Protein 4RXV (pdb70)

Secondary structure (DSSP, 8-state):
-----HHHHHHHHHTT-GGGSEETTGGG-GGG--SSHHHHHHHHHHHHHHTSGGGGSTTHHHHHSPPP----SHHHHHHHHHHHT---S-EETTEE--EE-TTTHHHHHHHHHHT-HHHHHHEEEEEEEEEEETTEEEEEEEEEEETT--PPPTTSPB-GGGS-TT-EEE-HHHHHTT--GGGTEEE-GGG-TTTTSS-SBEEEEEGGG-TTSTTSPSS-PPPSSPPP-

Organism: Legionella pneumophila subsp. pneumophila (strain Philadelphia 1 / ATCC 33152 / DSM 7513) (NCBI:txid272624)

Structure (mmCIF, N/CA/C/O backbone):
data_4RXV
#
_entry.id   4RXV
#
_cell.length_a   33.515
_cell.length_b   68.939
_cell.length_c   40.947
_cell.angle_alpha   90.00
_cell.angle_beta   112.53
_cell.angle_gamma   90.00
#
_symmetry.space_group_name_H-M   'P 1 21 1'
#
loop_
_entity.id
_entity.type
_entity.pdbx_description
1 polymer 'hypothetical protein lpg0944'
2 water water
#
loop_
_atom_site.group_PDB
_atom_site.id
_atom_site.type_symbol
_atom_site.label_atom_id
_atom_site.label_alt_id
_atom_site.label_comp_id
_atom_site.label_asym_id
_atom_site.label_entity_id
_atom_site.label_seq_id
_atom_site.pdbx_PDB_ins_code
_atom_site.Cartn_x
_atom_site.Cartn_y
_atom_site.Cartn_z
_atom_site.occupancy
_atom_site.B_iso_or_equiv
_atom_site.auth_seq_id
_atom_site.auth_comp_id
_atom_site.auth_asym_id
_atom_site.auth_atom_id
_atom_site.pdbx_PDB_model_num
ATOM 1 N N . GLY A 1 1 ? 20.121 -12.464 14.255 1.00 26.28 0 GLY A N 1
ATOM 2 C CA . GLY A 1 1 ? 21.387 -11.728 13.989 1.00 19.48 0 GLY A CA 1
ATOM 3 C C . GLY A 1 1 ? 21.417 -10.435 14.765 1.00 17.56 0 GLY A C 1
ATOM 4 O O . GLY A 1 1 ? 20.469 -10.096 15.482 1.00 20.65 0 GLY A O 1
ATOM 10 N N A MET A 1 2 ? 22.499 -9.694 14.631 0.42 15.36 1 MET A N 1
ATOM 11 N N B MET A 1 2 ? 22.514 -9.702 14.594 0.58 14.96 1 MET A N 1
ATOM 12 C CA A MET A 1 2 ? 22.604 -8.434 15.338 0.42 13.47 1 MET A CA 1
ATOM 13 C CA B MET A 1 2 ? 22.687 -8.372 15.180 0.58 13.45 1 MET A CA 1
ATOM 14 C C A MET A 1 2 ? 21.572 -7.420 14.855 0.42 10.90 1 MET A C 1
ATOM 15 C C B MET A 1 2 ? 21.519 -7.438 14.849 0.58 13.54 1 MET A C 1
ATOM 16 O O A MET A 1 2 ? 21.085 -7.471 13.721 0.42 10.93 1 MET A O 1
ATOM 17 O O B MET A 1 2 ? 20.870 -7.571 13.807 0.58 15.88 1 MET A O 1
ATOM 44 N N . ALA A 1 3 ? 21.258 -6.487 15.740 1.00 11.24 2 ALA A N 1
ATOM 45 C CA . ALA A 1 3 ? 20.329 -5.399 15.458 1.00 11.14 2 ALA A CA 1
ATOM 46 C C . ALA A 1 3 ? 21.006 -4.324 14.628 1.00 10.61 2 ALA A C 1
ATOM 47 O O . ALA A 1 3 ? 22.197 -4.403 14.335 1.00 11.25 2 ALA A O 1
ATOM 55 N N . ILE A 1 4 ? 20.246 -3.298 14.247 1.00 10.83 3 ILE A N 1
ATOM 56 C CA . ILE A 1 4 ? 20.831 -2.175 13.531 1.00 11.28 3 ILE A CA 1
ATOM 57 C C . ILE A 1 4 ? 21.826 -1.437 14.430 1.00 10.50 3 ILE A C 1
ATOM 58 O O . ILE A 1 4 ? 21.588 -1.233 15.614 1.00 11.11 3 ILE A O 1
ATOM 74 N N . ALA A 1 5 ? 22.979 -1.111 13.857 1.00 10.95 4 ALA A N 1
ATOM 75 C CA . ALA A 1 5 ? 24.073 -0.463 14.573 1.00 10.80 4 ALA A CA 1
ATOM 76 C C . ALA A 1 5 ? 24.004 1.057 14.478 1.00 10.35 4 ALA A C 1
ATOM 77 O O . ALA A 1 5 ? 23.496 1.582 13.482 1.00 10.59 4 ALA A O 1
ATOM 84 N N . PRO A 1 6 ? 24.590 1.759 15.462 1.00 10.62 5 PRO A N 1
ATOM 85 C CA . PRO A 1 6 ? 24.675 3.216 15.366 1.00 10.84 5 PRO A CA 1
ATOM 86 C C . PRO A 1 6 ? 25.222 3.695 14.014 1.00 10.78 5 PRO A C 1
ATOM 87 O O . PRO A 1 6 ? 24.705 4.671 13.457 1.00 10.78 5 PRO A O 1
ATOM 98 N N . GLN A 1 7 ? 26.213 3.026 13.448 1.00 11.34 6 GLN A N 1
ATOM 99 C CA . GLN A 1 7 ? 26.780 3.478 12.173 1.00 12.65 6 GLN A CA 1
ATOM 100 C C . GLN A 1 7 ? 25.731 3.537 11.063 1.00 11.36 6 GLN A C 1
ATOM 101 O O . GLN A 1 7 ? 25.728 4.477 10.266 1.00 11.68 6 GLN A O 1
ATOM 115 N N . GLN A 1 8 ? 24.879 2.511 10.968 1.00 10.86 7 GLN A N 1
ATOM 116 C CA . GLN A 1 8 ? 23.851 2.488 9.921 1.00 10.46 7 GLN A CA 1
ATOM 117 C C . GLN A 1 8 ? 22.762 3.526 10.177 1.00 9.42 7 GLN A C 1
ATOM 118 O O . GLN A 1 8 ? 22.210 4.060 9.236 1.00 9.68 7 GLN A O 1
ATOM 132 N N . ILE A 1 9 ? 22.451 3.794 11.445 1.00 8.79 8 ILE A N 1
ATOM 133 C CA . ILE A 1 9 ? 21.481 4.834 11.780 1.00 8.56 8 ILE A CA 1
ATOM 134 C C . ILE A 1 9 ? 22.062 6.186 11.360 1.00 8.20 8 ILE A C 1
ATOM 135 O O . ILE A 1 9 ? 21.382 7.022 10.720 1.00 7.91 8 ILE A O 1
ATOM 151 N N . GLN A 1 10 ? 23.325 6.416 11.688 1.00 8.44 9 GLN A N 1
ATOM 152 C CA . GLN A 1 10 ? 23.974 7.659 11.309 1.00 8.03 9 GLN A CA 1
ATOM 153 C C . GLN A 1 10 ? 24.019 7.819 9.796 1.00 8.49 9 GLN A C 1
ATOM 154 O O . GLN A 1 10 ? 23.779 8.905 9.268 1.00 8.79 9 GLN A O 1
ATOM 168 N N . GLU A 1 11 ? 24.311 6.738 9.083 1.00 8.79 10 GLU A N 1
ATOM 169 C CA . GLU A 1 11 ? 24.331 6.792 7.627 1.00 9.34 10 GLU A CA 1
ATOM 170 C C . GLU A 1 11 ? 22.961 7.172 7.070 1.00 9.14 10 GLU A C 1
ATOM 171 O O . GLU A 1 11 ? 22.873 7.989 6.164 1.00 9.23 10 GLU A O 1
ATOM 183 N N . ARG A 1 12 ? 21.890 6.602 7.623 1.00 8.42 11 ARG A N 1
ATOM 184 C CA . ARG A 1 12 ? 20.539 6.937 7.189 1.00 8.58 11 ARG A CA 1
ATOM 185 C C . ARG A 1 12 ? 20.275 8.444 7.395 1.00 7.79 11 ARG A C 1
ATOM 186 O O . ARG A 1 12 ? 19.657 9.089 6.551 1.00 8.19 11 ARG A O 1
ATOM 207 N N . LEU A 1 13 ? 20.709 8.993 8.521 1.00 7.32 12 LEU A N 1
ATOM 208 C CA . LEU A 1 13 ? 20.511 10.414 8.795 1.00 7.29 12 LEU A CA 1
ATOM 209 C C . LEU A 1 13 ? 21.393 11.277 7.888 1.00 7.07 12 LEU A C 1
ATOM 210 O O . LEU A 1 13 ? 20.960 12.360 7.472 1.00 8.15 12 LEU A O 1
ATOM 226 N N . LYS A 1 14 ? 22.601 10.822 7.575 1.00 7.91 13 LYS A N 1
ATOM 227 C CA . LYS A 1 14 ? 23.461 11.542 6.641 1.00 8.50 13 LYS A CA 1
ATOM 228 C C . LYS A 1 14 ? 22.796 11.690 5.261 1.00 8.35 13 LYS A C 1
ATOM 229 O O . LYS A 1 14 ? 23.002 12.678 4.570 1.00 8.64 13 LYS A O 1
ATOM 248 N N . GLN A 1 15 ? 21.989 10.707 4.856 1.00 8.29 14 GLN A N 1
ATOM 249 C CA . GLN A 1 15 ? 21.307 10.769 3.576 1.00 8.39 14 GLN A CA 1
ATOM 250 C C . GLN A 1 15 ? 20.394 11.979 3.474 1.00 7.62 14 GLN A C 1
ATOM 251 O O . GLN A 1 15 ? 20.057 12.380 2.365 1.00 8.44 14 GLN A O 1
ATOM 265 N N . GLU A 1 16 ? 19.956 12.545 4.604 1.00 7.56 15 GLU A N 1
ATOM 266 C CA . GLU A 1 16 ? 19.063 13.681 4.578 1.00 7.67 15 GLU A CA 1
ATOM 267 C C . GLU A 1 16 ? 19.760 14.993 4.257 1.00 7.56 15 GLU A C 1
ATOM 268 O O . GLU A 1 16 ? 19.095 15.984 4.000 1.00 8.36 15 GLU A O 1
ATOM 280 N N . GLN A 1 17 ? 21.083 14.989 4.273 1.00 7.78 16 GLN A N 1
ATOM 281 C CA . GLN A 1 17 ? 21.880 16.184 3.935 1.00 8.46 16 GLN A CA 1
ATOM 282 C C . GLN A 1 17 ? 21.411 17.400 4.749 1.00 7.70 16 GLN A C 1
ATOM 283 O O . GLN A 1 17 ? 21.153 18.489 4.208 1.00 8.68 16 GLN A O 1
ATOM 297 N N . TYR A 1 18 ? 21.356 17.233 6.061 1.00 7.67 17 TYR A N 1
ATOM 298 C CA . TYR A 1 18 ? 20.860 18.291 6.947 1.00 7.50 17 TYR A CA 1
ATOM 299 C C . TYR A 1 18 ? 21.711 19.562 6.869 1.00 7.60 17 TYR A C 1
ATOM 300 O O . TYR A 1 18 ? 21.204 20.654 7.119 1.00 8.54 17 TYR A O 1
ATOM 318 N N . GLN A 1 19 ? 22.992 19.417 6.526 1.00 7.66 18 GLN A N 1
ATOM 319 C CA . GLN A 1 19 ? 23.856 20.571 6.400 1.00 8.37 18 GLN A CA 1
ATOM 320 C C . GLN A 1 19 ? 23.450 21.518 5.277 1.00 9.39 18 GLN A C 1
ATOM 321 O O . GLN A 1 19 ? 23.913 22.656 5.236 1.00 10.20 18 GLN A O 1
ATOM 335 N N . LYS A 1 20 ? 22.609 21.059 4.377 1.00 8.77 19 LYS A N 1
ATOM 336 C CA . LYS A 1 20 ? 22.167 21.855 3.239 1.00 9.78 19 LYS A CA 1
ATOM 337 C C . LYS A 1 20 ? 20.895 22.631 3.497 1.00 10.58 19 LYS A C 1
ATOM 338 O O . LYS A 1 20 ? 20.507 23.462 2.684 1.00 11.52 19 LYS A O 1
ATOM 357 N N . PHE A 1 21 ? 20.245 22.406 4.638 1.00 10.08 20 PHE A N 1
ATOM 358 C CA . PHE A 1 21 ? 19.037 23.165 4.942 1.00 9.82 20 PHE A CA 1
ATOM 359 C C . PHE A 1 21 ? 19.347 24.649 5.083 1.00 9.75 20 PHE A C 1
ATOM 360 O O . PHE A 1 21 ? 20.442 25.042 5.496 1.00 10.88 20 PHE A O 1
ATOM 377 N N . VAL A 1 22 ? 18.351 25.472 4.802 1.00 9.56 21 VAL A N 1
ATOM 378 C CA . VAL A 1 22 ? 18.327 26.830 5.306 1.00 9.82 21 VAL A CA 1
ATOM 379 C C . VAL A 1 22 ? 17.956 26.754 6.786 1.00 9.86 21 VAL A C 1
ATOM 380 O O . VAL A 1 22 ? 16.922 26.206 7.152 1.00 9.91 21 VAL A O 1
ATOM 393 N N . VAL A 1 23 ? 18.817 27.306 7.626 1.00 10.16 22 VAL A N 1
ATOM 394 C CA . VAL A 1 23 ? 18.615 27.345 9.065 1.00 9.97 22 VAL A CA 1
ATOM 395 C C . VAL A 1 23 ? 18.172 28.788 9.363 1.00 9.48 22 VAL A C 1
ATOM 396 O O . VAL A 1 23 ? 18.989 29.723 9.402 1.00 10.49 22 VAL A O 1
ATOM 409 N N . ALA A 1 24 ? 16.866 28.977 9.549 1.00 9.58 23 ALA A N 1
ATOM 410 C CA . ALA A 1 24 ? 16.280 30.321 9.539 1.00 10.79 23 ALA A CA 1
ATOM 411 C C . ALA A 1 24 ? 16.676 31.183 10.731 1.00 11.62 23 ALA A C 1
ATOM 412 O O . ALA A 1 24 ? 16.568 32.410 10.664 1.00 12.81 23 ALA A O 1
ATOM 419 N N . ASP A 1 25 ? 17.163 30.552 11.797 1.00 10.62 24 ASP A N 1
ATOM 420 C CA . ASP A 1 25 ? 17.556 31.258 13.011 1.00 10.76 24 ASP A CA 1
ATOM 421 C C . ASP A 1 25 ? 19.074 31.251 13.211 1.00 10.82 24 ASP A C 1
ATOM 422 O O . ASP A 1 2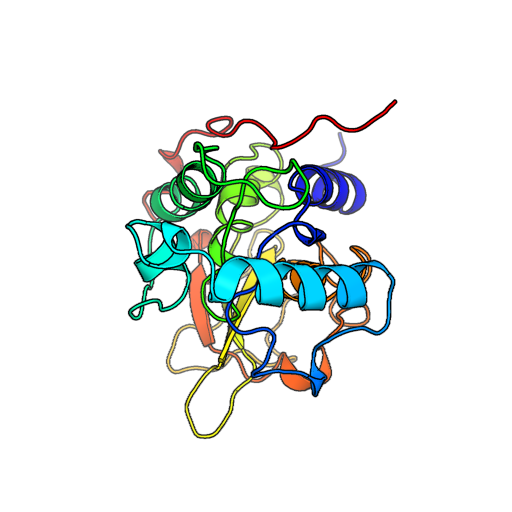5 ? 19.536 31.507 14.315 1.00 10.54 24 ASP A O 1
ATOM 431 N N . ILE A 1 26 ? 19.836 30.976 12.156 1.00 10.71 25 ILE A N 1
ATOM 432 C CA . ILE A 1 26 ? 21.285 30.884 12.274 1.00 11.03 25 ILE A CA 1
ATOM 433 C C . ILE A 1 26 ? 21.878 32.151 12.888 1.00 11.88 25 ILE A C 1
ATOM 434 O O . ILE A 1 26 ? 22.818 32.085 13.665 1.00 12.06 25 ILE A O 1
ATOM 450 N N . GLY A 1 27 ? 21.320 33.311 12.548 1.00 10.85 26 GLY A N 1
ATOM 451 C CA . GLY A 1 27 ? 21.824 34.585 13.047 1.00 11.28 26 GLY A CA 1
ATOM 452 C C . GLY A 1 27 ? 21.590 34.802 14.530 1.00 10.93 26 GLY A C 1
ATOM 453 O O . GLY A 1 27 ? 22.218 35.656 15.135 1.00 12.04 26 GLY A O 1
ATOM 457 N N A ASN A 1 28 ? 20.648 34.065 15.110 0.58 10.86 27 ASN A N 1
ATOM 458 N N B ASN A 1 28 ? 20.660 34.047 15.104 0.42 10.89 27 ASN A N 1
ATOM 459 C CA A ASN A 1 28 ? 20.352 34.192 16.534 0.58 11.33 27 ASN A CA 1
ATOM 460 C CA B ASN A 1 28 ? 20.331 34.177 16.518 0.42 11.31 27 ASN A CA 1
ATOM 461 C C A ASN A 1 28 ? 21.288 33.360 17.407 0.58 10.27 27 ASN A C 1
ATOM 462 C C B ASN A 1 28 ? 21.221 33.305 17.406 0.42 10.28 27 ASN A C 1
ATOM 463 O O A ASN A 1 28 ? 21.338 33.548 18.625 0.58 11.10 27 ASN A O 1
ATOM 464 O O B ASN A 1 28 ? 21.168 33.407 18.633 0.42 11.08 27 ASN A O 1
ATOM 485 N N . PHE A 1 29 ? 22.033 32.449 16.791 1.00 9.52 28 PHE A N 1
ATOM 486 C CA . PHE A 1 29 ? 22.859 31.509 17.557 1.00 9.32 28 PHE A CA 1
ATOM 487 C C . PHE A 1 29 ? 24.300 31.404 17.032 1.00 9.45 28 PHE A C 1
ATOM 488 O O . PHE A 1 29 ? 24.788 30.315 16.718 1.00 9.98 28 PHE A O 1
ATOM 505 N N . PRO A 1 30 ? 25.023 32.529 16.943 1.00 9.81 29 PRO A N 1
ATOM 506 C CA . PRO A 1 30 ? 26.404 32.461 16.448 1.00 9.68 29 PRO A CA 1
ATOM 507 C C . PRO A 1 30 ? 27.277 31.538 17.310 1.00 9.55 29 PRO A C 1
ATOM 508 O O . PRO A 1 30 ? 28.255 30.955 16.833 1.00 10.54 29 PRO A O 1
ATOM 519 N N . HIS A 1 31 ? 26.956 31.454 18.590 1.00 9.64 30 HIS A N 1
ATOM 520 C CA . HIS A 1 31 ? 27.697 30.610 19.526 1.00 9.94 30 HIS A CA 1
ATOM 521 C C . HIS A 1 31 ? 27.483 29.111 19.311 1.00 10.08 30 HIS A C 1
ATOM 522 O O . HIS A 1 31 ? 28.227 28.295 19.880 1.00 11.23 30 HIS A O 1
ATOM 536 N N . CYS A 1 32 ? 26.493 28.759 18.493 1.00 8.83 31 CYS A N 1
ATOM 537 C CA . CYS A 1 32 ? 26.213 27.380 18.133 1.00 8.85 31 CYS A CA 1
ATOM 538 C C . CYS A 1 32 ? 26.694 27.037 16.733 1.00 9.10 31 CYS A C 1
ATOM 539 O O . CYS A 1 32 ? 26.526 25.881 16.308 1.00 9.25 31 CYS A O 1
ATOM 547 N N . LEU A 1 33 ? 27.265 28.012 16.026 1.00 9.05 32 LEU A N 1
ATOM 548 C CA . LEU A 1 33 ? 27.670 27.843 14.646 1.00 10.61 32 LEU A CA 1
ATOM 549 C C . LEU A 1 33 ? 29.110 27.349 14.595 1.00 11.25 32 LEU A C 1
ATOM 550 O O . LEU A 1 33 ? 30.022 28.032 15.073 1.00 12.41 32 LEU A O 1
ATOM 566 N N . ALA A 1 34 ? 29.331 26.191 13.988 1.00 10.96 33 ALA A N 1
ATOM 567 C CA . ALA A 1 34 ? 30.662 25.635 13.842 1.00 12.34 33 ALA A CA 1
ATOM 568 C C . ALA A 1 34 ? 31.439 26.375 12.753 1.00 13.65 33 ALA A C 1
ATOM 569 O O . ALA A 1 34 ? 30.912 26.713 11.697 1.00 18.27 33 ALA A O 1
ATOM 576 N N . GLN A 1 35 ? 32.725 26.574 12.985 1.00 16.85 34 GLN A N 1
ATOM 577 C CA . GLN A 1 35 ? 33.599 27.122 11.935 1.00 18.26 34 GLN A CA 1
ATOM 578 C C . GLN A 1 35 ? 34.114 25.997 11.083 1.00 17.03 34 GLN A C 1
ATOM 579 O O . GLN A 1 35 ? 35.238 25.480 11.259 1.00 18.27 34 GLN A O 1
ATOM 593 N N . THR A 1 36 ? 33.282 25.628 10.135 1.00 17.83 35 THR A N 1
ATOM 594 C CA . THR A 1 36 ? 33.577 24.544 9.235 1.00 17.57 35 THR A CA 1
ATOM 595 C C . THR A 1 36 ? 33.083 25.032 7.885 1.00 19.58 35 THR A C 1
ATOM 596 O O . THR A 1 36 ? 32.333 26.009 7.821 1.00 20.58 35 THR A O 1
ATOM 607 N N . PRO A 1 37 ? 33.485 24.351 6.804 1.00 20.31 36 PRO A N 1
ATOM 608 C CA . PRO A 1 37 ? 32.950 24.722 5.492 1.00 21.42 36 PRO A CA 1
ATOM 609 C C . PRO A 1 37 ? 31.431 24.718 5.493 1.00 20.47 36 PRO A C 1
ATOM 610 O O . PRO A 1 37 ? 30.786 25.578 4.889 1.00 21.39 36 PRO A O 1
ATOM 621 N N . GLU A 1 38 ? 30.860 23.769 6.224 1.00 18.76 37 GLU A N 1
ATOM 622 C CA . GLU A 1 38 ? 29.422 23.629 6.281 1.00 17.02 37 GLU A CA 1
ATOM 623 C C . GLU A 1 38 ? 28.790 24.822 6.988 1.00 14.70 37 GLU A C 1
ATOM 624 O O . GLU A 1 38 ? 27.758 25.326 6.569 1.00 14.48 37 GLU A O 1
ATOM 636 N N . GLY A 1 39 ? 29.393 25.238 8.098 1.00 14.66 38 GLY A N 1
ATOM 637 C CA . GLY A 1 39 ? 28.876 26.369 8.849 1.00 14.90 38 GLY A CA 1
ATOM 638 C C . GLY A 1 39 ? 28.935 27.661 8.043 1.00 14.87 38 GLY A C 1
ATOM 639 O O . GLY A 1 39 ? 27.996 28.447 8.021 1.00 14.83 38 GLY A O 1
ATOM 643 N N . ILE A 1 40 ? 30.068 27.898 7.384 1.00 17.08 39 ILE A N 1
ATOM 644 C CA . ILE A 1 40 ? 30.226 29.075 6.531 1.00 18.19 39 ILE A CA 1
ATOM 645 C C . ILE A 1 40 ? 29.169 29.051 5.433 1.00 18.20 39 ILE A C 1
ATOM 646 O O . ILE A 1 40 ? 28.493 30.057 5.181 1.00 18.79 39 ILE A O 1
ATOM 662 N N . ALA A 1 41 ? 29.028 27.899 4.783 1.00 17.37 40 ALA A N 1
ATOM 663 C CA . ALA A 1 41 ? 28.042 27.763 3.724 1.00 16.85 40 ALA A CA 1
ATOM 664 C C . ALA A 1 41 ? 26.619 28.003 4.229 1.00 14.10 40 ALA A C 1
ATOM 665 O O . ALA A 1 41 ? 25.806 28.636 3.561 1.00 14.84 40 ALA A O 1
ATOM 672 N N . SER A 1 42 ? 26.285 27.493 5.413 1.00 13.36 41 SER A N 1
ATOM 673 C CA . SER A 1 42 ? 24.951 27.701 5.958 1.00 12.60 41 SER A CA 1
ATOM 674 C C . SER A 1 42 ? 24.665 29.175 6.238 1.00 12.81 41 SER A C 1
ATOM 675 O O . SER A 1 42 ? 23.554 29.637 6.030 1.00 13.34 41 SER A O 1
ATOM 683 N N . GLY A 1 43 ? 25.663 29.911 6.706 1.00 14.41 42 GLY A N 1
ATOM 684 C CA . GLY A 1 43 ? 25.492 31.331 6.958 1.00 16.10 42 GLY A CA 1
ATOM 685 C C . GLY A 1 43 ? 25.170 32.080 5.670 1.00 16.61 42 GLY A C 1
ATOM 686 O O . GLY A 1 43 ? 24.286 32.927 5.610 1.00 17.36 42 GLY A O 1
ATOM 690 N N . GLN A 1 44 ? 25.909 31.769 4.617 1.00 16.48 43 GLN A N 1
ATOM 691 C CA . GLN A 1 44 ? 25.702 32.402 3.325 1.00 18.25 43 GLN A CA 1
ATOM 692 C C . GLN A 1 44 ? 24.372 32.013 2.680 1.00 16.78 43 GLN A C 1
ATOM 693 O O . GLN A 1 44 ? 23.741 32.828 1.998 1.00 17.93 43 GLN A O 1
ATOM 707 N N . ARG A 1 45 ? 23.971 30.758 2.874 1.00 14.95 44 ARG A N 1
ATOM 708 C CA . ARG A 1 45 ? 22.725 30.257 2.329 1.00 14.23 44 ARG A CA 1
ATOM 709 C C . ARG A 1 45 ? 21.556 30.995 2.938 1.00 13.99 44 ARG A C 1
ATOM 710 O O . ARG A 1 45 ? 20.627 31.386 2.218 1.00 15.95 44 ARG A O 1
ATOM 731 N N . TYR A 1 46 ? 21.601 31.201 4.250 1.00 13.76 45 TYR A N 1
ATOM 732 C CA . TYR A 1 46 ? 20.547 31.957 4.910 1.00 14.70 45 TYR A CA 1
ATOM 733 C C . TYR A 1 46 ? 20.497 33.395 4.402 1.00 16.02 45 TYR A C 1
ATOM 734 O O . TYR A 1 46 ? 19.416 33.952 4.219 1.00 16.11 45 TYR A O 1
ATOM 752 N N . GLN A 1 47 ? 21.655 34.005 4.180 1.00 17.56 46 GLN A N 1
ATOM 753 C CA . GLN A 1 47 ? 21.657 35.368 3.693 1.00 20.40 46 GLN A CA 1
ATOM 754 C C . GLN A 1 47 ? 20.876 35.458 2.387 1.00 20.38 46 GLN A C 1
ATOM 755 O O . GLN A 1 47 ? 20.051 36.359 2.194 1.00 23.07 46 GLN A O 1
ATOM 769 N N . LYS A 1 48 ? 21.137 34.525 1.481 1.00 19.05 47 LYS A N 1
ATOM 770 C CA . LYS A 1 48 ? 20.464 34.510 0.189 1.00 19.51 47 LYS A CA 1
ATOM 771 C C . LYS A 1 48 ? 18.964 34.221 0.326 1.00 19.08 47 LYS A C 1
ATOM 772 O O . LYS A 1 48 ? 18.146 34.865 -0.332 1.00 20.27 47 LYS A O 1
ATOM 791 N N . TYR A 1 49 ? 18.609 33.276 1.190 1.00 17.67 48 TYR A N 1
ATOM 792 C CA . TYR A 1 49 ? 17.218 32.945 1.439 1.00 16.95 48 TYR A CA 1
ATOM 793 C C . TYR A 1 49 ? 16.420 34.124 1.993 1.00 18.15 48 TYR A C 1
ATOM 794 O O . TYR A 1 49 ? 15.300 34.397 1.543 1.00 19.21 48 TYR A O 1
ATOM 812 N N . SER A 1 50 ? 16.996 34.790 2.989 1.00 18.32 49 SER A N 1
ATOM 813 C CA . SER A 1 50 ? 16.238 35.683 3.870 1.00 20.33 49 SER A CA 1
ATOM 814 C C . SER A 1 50 ? 15.601 36.836 3.129 1.00 19.57 49 SER A C 1
ATOM 815 O O . SER A 1 50 ? 14.512 37.284 3.508 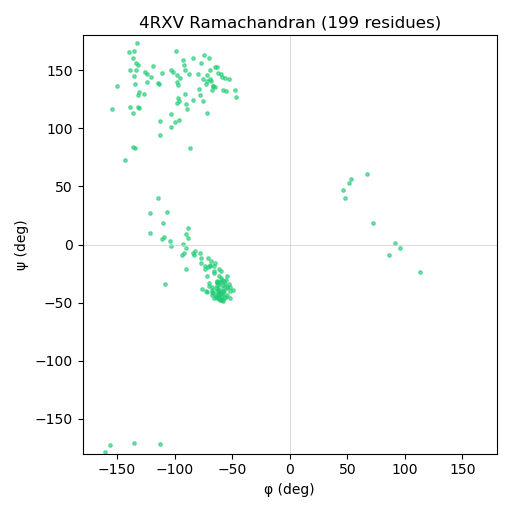1.00 23.17 49 SER A O 1
ATOM 823 N N . THR A 1 51 ? 16.263 37.298 2.068 1.00 16.97 50 THR A N 1
ATOM 824 C CA . THR A 1 51 ? 15.788 38.440 1.297 1.00 17.95 50 THR A CA 1
ATOM 825 C C . THR A 1 51 ? 15.268 38.055 -0.081 1.00 17.5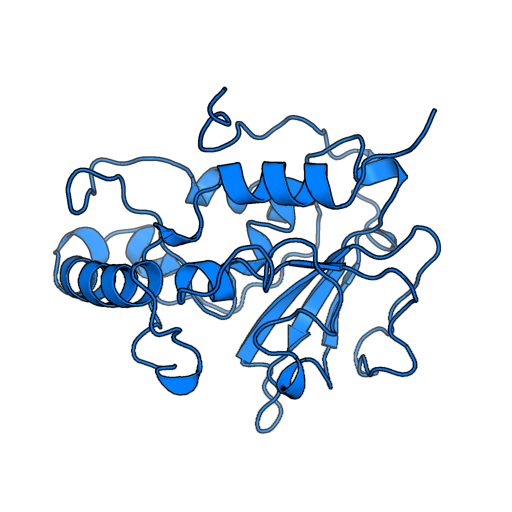7 50 THR A C 1
ATOM 826 O O . THR A 1 51 ? 14.947 38.930 -0.865 1.00 18.40 50 THR A O 1
ATOM 837 N N . ASN A 1 52 ? 15.173 36.761 -0.370 1.00 17.25 51 ASN A N 1
ATOM 838 C CA . ASN A 1 52 ? 14.558 36.291 -1.608 1.00 16.20 51 ASN A CA 1
ATOM 839 C C . ASN A 1 52 ? 13.056 36.371 -1.419 1.00 14.02 51 ASN A C 1
ATOM 840 O O . ASN A 1 52 ? 12.550 35.948 -0.391 1.00 16.12 51 ASN A O 1
ATOM 851 N N . SER A 1 53 ? 12.342 36.911 -2.394 1.00 13.36 52 SER A N 1
ATOM 852 C CA . SER A 1 53 ? 10.893 37.072 -2.265 1.00 14.45 52 SER A CA 1
ATOM 853 C C . SER A 1 53 ? 10.168 35.760 -1.943 1.00 15.35 52 SER A C 1
ATOM 854 O O . SER A 1 53 ? 9.142 35.753 -1.255 1.00 17.39 52 SER A O 1
ATOM 862 N N . LEU A 1 54 ? 10.708 34.640 -2.400 1.00 14.87 53 LEU A N 1
ATOM 863 C CA . LEU A 1 54 ? 10.019 33.363 -2.201 1.00 16.07 53 LEU A CA 1
ATOM 864 C C . LEU A 1 54 ? 10.039 32.891 -0.753 1.00 14.50 53 LEU A C 1
ATOM 865 O O . LEU A 1 54 ? 9.218 32.059 -0.364 1.00 17.22 53 LEU A O 1
ATOM 881 N N . SER A 1 55 ? 10.956 33.416 0.048 1.00 14.30 54 SER A N 1
ATOM 882 C CA . SER A 1 55 ? 10.991 33.062 1.467 1.00 15.73 54 SER A CA 1
ATOM 883 C C . SER A 1 55 ? 9.799 33.610 2.241 1.00 16.75 54 SER A C 1
ATOM 884 O O . SER A 1 55 ? 9.550 33.211 3.382 1.00 18.13 54 SER A O 1
ATOM 892 N N . ARG A 1 56 ? 9.077 34.549 1.634 1.00 16.37 55 ARG A N 1
ATOM 893 C CA . ARG A 1 56 ? 7.932 35.147 2.291 1.00 18.12 55 ARG A CA 1
ATOM 894 C C . ARG A 1 56 ? 6.643 34.632 1.679 1.00 18.32 55 ARG A C 1
ATOM 895 O O . ARG A 1 56 ? 5.645 35.336 1.666 1.00 20.40 55 ARG A O 1
ATOM 916 N N . THR A 1 57 ? 6.689 33.415 1.146 1.00 16.84 56 THR A N 1
ATOM 917 C CA . THR A 1 57 ? 5.511 32.694 0.667 1.00 17.22 56 THR A CA 1
ATOM 918 C C . THR A 1 57 ? 5.353 31.397 1.480 1.00 17.01 56 THR A C 1
ATOM 919 O O . THR A 1 57 ? 6.335 30.868 2.009 1.00 16.43 56 THR A O 1
ATOM 930 N N . PRO A 1 58 ? 4.114 30.879 1.590 1.00 18.01 57 PRO A N 1
ATOM 931 C CA . PRO A 1 58 ? 3.958 29.595 2.285 1.00 17.84 57 PRO A CA 1
ATOM 932 C C . PRO A 1 58 ? 4.509 28.453 1.430 1.00 16.73 57 PRO A C 1
ATOM 933 O O . PRO A 1 58 ? 4.369 28.504 0.200 1.00 18.25 57 PRO A O 1
ATOM 944 N N . PRO A 1 59 ? 5.085 27.414 2.056 1.00 15.72 58 PRO A N 1
ATOM 945 C CA . PRO A 1 59 ? 5.181 27.192 3.504 1.00 15.05 58 PRO A CA 1
ATOM 946 C C . PRO A 1 59 ? 6.445 27.790 4.126 1.00 13.76 58 PRO A C 1
ATOM 947 O O . PRO A 1 59 ? 6.616 27.696 5.339 1.00 13.48 58 PRO A O 1
ATOM 958 N N . PHE A 1 60 ? 7.324 28.366 3.306 1.00 13.92 59 PHE A N 1
ATOM 959 C CA . PHE A 1 60 ? 8.598 28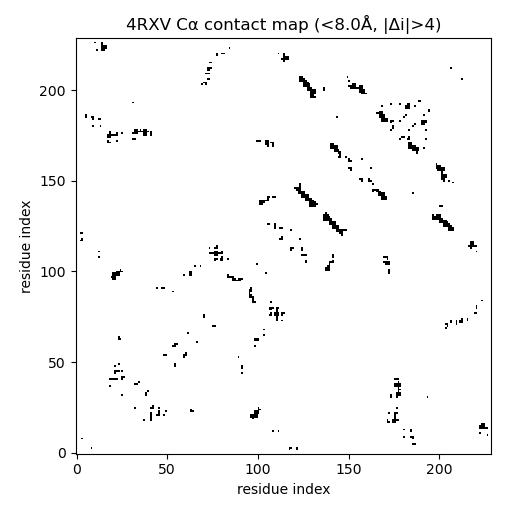.886 3.787 1.00 13.22 59 PHE A CA 1
ATOM 960 C C . PHE A 1 60 ? 8.427 29.879 4.930 1.00 12.85 59 PHE A C 1
ATOM 961 O O . PHE A 1 60 ? 9.165 29.828 5.923 1.00 13.92 59 PHE A O 1
ATOM 978 N N . SER A 1 61 ? 7.458 30.787 4.793 1.00 13.92 60 SER A N 1
ATOM 979 C CA . SER A 1 61 ? 7.154 31.760 5.838 1.00 15.68 60 SER A CA 1
ATOM 980 C C . SER A 1 61 ? 6.939 31.088 7.198 1.00 13.84 60 SER A C 1
ATOM 981 O O . SER A 1 61 ? 7.439 31.563 8.228 1.00 14.85 60 SER A O 1
ATOM 989 N N . GLN A 1 62 ? 6.162 30.013 7.200 1.00 13.89 61 GLN A N 1
ATOM 990 C CA . GLN A 1 62 ? 5.807 29.319 8.427 1.00 13.87 61 GLN A CA 1
ATOM 991 C C . GLN A 1 62 ? 6.981 28.470 8.942 1.00 12.63 61 GLN A C 1
ATOM 992 O O . GLN A 1 62 ? 7.250 28.418 10.159 1.00 13.41 61 GLN A O 1
ATOM 1006 N N . TRP A 1 63 ? 7.718 27.838 8.021 1.00 12.84 62 TRP A N 1
ATOM 1007 C CA . TRP A 1 63 ? 8.878 27.032 8.428 1.00 12.94 62 TRP A CA 1
ATOM 1008 C C . TRP A 1 63 ? 9.927 27.928 9.100 1.00 13.75 62 TRP A C 1
ATOM 1009 O O . TRP A 1 63 ? 10.607 27.528 10.041 1.00 15.18 62 TRP A O 1
ATOM 1030 N N . GLY A 1 64 ? 10.105 29.142 8.587 1.00 14.76 63 GLY A N 1
ATOM 1031 C CA . GLY A 1 64 ? 11.089 30.057 9.152 1.00 15.73 63 GLY A CA 1
ATOM 1032 C C . GLY A 1 64 ? 10.724 30.765 10.448 1.00 17.71 63 GLY A C 1
ATOM 1033 O O . GLY A 1 64 ? 11.595 31.339 11.125 1.00 19.13 63 GLY A O 1
ATOM 1037 N N . ALA A 1 65 ? 9.440 30.757 10.797 1.00 17.04 64 ALA A N 1
ATOM 1038 C CA . ALA A 1 65 ? 8.939 31.454 11.997 1.00 16.36 64 ALA A CA 1
ATOM 1039 C C . ALA A 1 65 ? 7.831 30.605 12.611 1.00 15.81 64 ALA A C 1
ATOM 1040 O O . ALA A 1 65 ? 6.648 30.922 12.510 1.00 16.18 64 ALA A O 1
ATOM 1047 N N . PRO A 1 66 ? 8.216 29.487 13.238 1.00 15.84 65 PRO A N 1
ATOM 1048 C CA . PRO A 1 66 ? 7.212 28.520 13.674 1.00 15.75 65 PRO A CA 1
ATOM 1049 C C . PRO A 1 66 ? 6.400 28.960 14.874 1.00 14.91 65 PRO A C 1
ATOM 1050 O O . PRO A 1 66 ? 6.944 29.489 15.848 1.00 17.99 65 PRO A O 1
ATOM 1061 N N . GLN A 1 67 ? 5.101 28.696 14.807 1.00 15.21 66 GLN A N 1
ATOM 1062 C CA . GLN A 1 67 ? 4.236 28.645 15.977 1.00 17.15 66 GLN A CA 1
ATOM 1063 C C . GLN A 1 67 ? 4.610 27.403 16.805 1.00 14.30 66 GLN A C 1
ATOM 1064 O O . GLN A 1 67 ? 5.103 26.417 16.271 1.00 16.69 66 GLN A O 1
ATOM 1078 N N . LEU A 1 68 ? 4.416 27.464 18.118 1.00 15.53 67 LEU A N 1
ATOM 1079 C CA . LEU A 1 68 ? 4.648 26.282 18.943 1.00 15.68 67 LEU A CA 1
ATOM 1080 C C . LEU A 1 68 ? 3.998 25.045 18.321 1.00 15.84 67 LEU A C 1
ATOM 1081 O O . LEU A 1 68 ? 2.813 25.053 17.988 1.00 16.59 67 LEU A O 1
ATOM 1097 N N . LEU A 1 69 ? 4.798 24.002 18.146 1.00 15.15 68 LEU A N 1
ATOM 1098 C CA . LEU A 1 69 ? 4.333 22.747 17.574 1.00 15.23 68 LEU A CA 1
ATOM 1099 C C . LEU A 1 69 ? 4.816 21.632 18.463 1.00 15.33 68 LEU A C 1
ATOM 1100 O O . LEU A 1 69 ? 6.017 21.557 18.753 1.00 16.09 68 LEU A O 1
ATOM 1116 N N . THR A 1 70 ? 3.884 20.772 18.859 1.00 16.66 69 THR A N 1
ATOM 1117 C CA . THR A 1 70 ? 4.157 19.697 19.791 1.00 20.61 69 THR A CA 1
ATOM 1118 C C . THR A 1 70 ? 3.516 18.422 19.257 1.00 19.44 69 THR A C 1
ATOM 1119 O O . THR A 1 70 ? 2.397 18.061 19.650 1.00 20.82 69 THR A O 1
ATOM 1130 N N . PRO A 1 71 ? 4.209 17.743 18.339 1.00 16.44 70 PRO A N 1
ATOM 1131 C CA . PRO A 1 71 ? 3.552 16.566 17.775 1.00 13.52 70 PRO A CA 1
ATOM 1132 C C . PRO A 1 71 ? 3.506 15.439 18.801 1.00 14.11 70 PRO A C 1
ATOM 1133 O O . PRO A 1 71 ? 4.441 15.210 19.563 1.00 15.35 70 PRO A O 1
ATOM 1144 N N . LYS A 1 72 ? 2.395 14.732 18.824 1.00 14.85 71 LYS A N 1
ATOM 1145 C CA . LYS A 1 72 ? 2.203 13.736 19.864 1.00 16.17 71 LYS A CA 1
ATOM 1146 C C . LYS A 1 72 ? 1.990 12.343 19.305 1.00 12.65 71 LYS A C 1
ATOM 1147 O O . LYS A 1 72 ? 1.668 11.459 20.069 1.00 13.62 71 LYS A O 1
ATOM 1166 N N . SER A 1 73 ? 2.211 12.155 17.993 1.00 10.74 72 SER A N 1
ATOM 1167 C CA . SER A 1 73 ? 2.043 10.860 17.346 1.00 10.20 72 SER A CA 1
ATOM 1168 C C . SER A 1 73 ? 3.166 10.605 16.359 1.00 9.85 72 SER A C 1
ATOM 1169 O O . SER A 1 73 ? 3.687 11.536 15.737 1.00 10.46 72 SER A O 1
ATOM 1177 N N . ALA A 1 74 ? 3.502 9.337 16.178 1.00 9.23 73 ALA A N 1
ATOM 1178 C CA . ALA A 1 74 ? 4.553 8.964 15.251 1.00 9.40 73 ALA A CA 1
ATOM 1179 C C . ALA A 1 74 ? 4.282 9.437 13.829 1.00 9.06 73 ALA A C 1
ATOM 1180 O O . ALA A 1 74 ? 5.183 9.934 13.164 1.00 9.52 73 ALA A O 1
ATOM 1187 N N . GLN A 1 75 ? 3.040 9.304 13.367 1.00 8.87 74 GLN A N 1
ATOM 1188 C CA . GLN A 1 75 ? 2.726 9.684 11.999 1.00 9.18 74 GLN A CA 1
ATOM 1189 C C . GLN A 1 75 ? 2.980 11.186 11.765 1.00 8.83 74 GLN A C 1
ATOM 1190 O O . GLN A 1 75 ? 3.372 11.587 10.660 1.00 9.45 74 GLN A O 1
ATOM 1204 N N . GLU A 1 76 ? 2.744 12.030 12.770 1.00 8.88 75 GLU A N 1
ATOM 1205 C CA . GLU A 1 76 ? 3.033 13.455 12.602 1.00 8.71 75 GLU A CA 1
ATOM 1206 C C . GLU A 1 76 ? 4.511 13.719 12.339 1.00 8.54 75 GLU A C 1
ATOM 1207 O O . GLU A 1 76 ? 4.845 14.582 11.544 1.00 8.81 75 GLU A O 1
ATOM 1219 N N . TYR A 1 77 ? 5.383 12.986 13.013 1.00 8.21 76 TYR A N 1
ATOM 1220 C CA . TYR A 1 77 ? 6.817 13.156 12.783 1.00 8.08 76 TYR A CA 1
ATOM 1221 C C . TYR A 1 77 ? 7.208 12.689 11.382 1.00 8.02 76 TYR A C 1
ATOM 122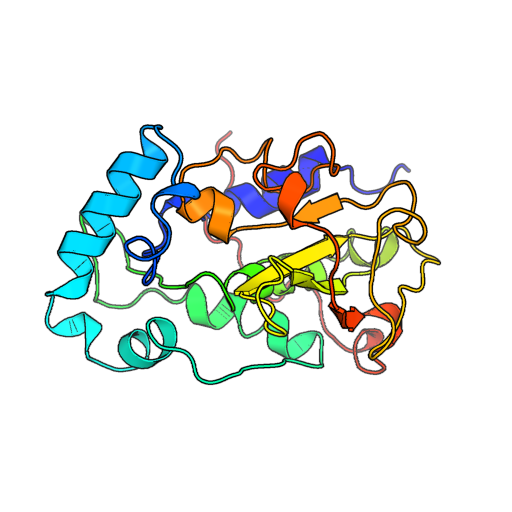2 O O . TYR A 1 77 ? 8.001 13.346 10.708 1.00 8.40 76 TYR A O 1
ATOM 1240 N N . ILE A 1 78 ? 6.645 11.573 10.937 1.00 8.19 77 ILE A N 1
ATOM 1241 C CA . ILE A 1 78 ? 6.910 11.087 9.585 1.00 8.82 77 ILE A CA 1
ATOM 1242 C C . ILE A 1 78 ? 6.438 12.118 8.547 1.00 8.64 77 ILE A C 1
ATOM 1243 O O . ILE A 1 78 ? 7.162 12.444 7.594 1.00 9.15 77 ILE A O 1
ATOM 1259 N N . LYS A 1 79 ? 5.250 12.671 8.745 1.00 8.73 78 LYS A N 1
ATOM 1260 C CA A LYS A 1 79 ? 4.743 13.677 7.825 0.35 9.24 78 LYS A CA 1
ATOM 1261 C CA B LYS A 1 79 ? 4.741 13.686 7.834 0.65 9.25 78 LYS A CA 1
ATOM 1262 C C . LYS A 1 79 ? 5.606 14.935 7.829 1.00 8.58 78 LYS A C 1
ATOM 1263 O O . LYS A 1 79 ? 5.778 15.551 6.789 1.00 9.65 78 LYS A O 1
ATOM 1300 N N . PHE A 1 80 ? 6.119 15.311 8.991 1.00 9.13 79 PHE A N 1
ATOM 1301 C CA . PHE A 1 80 ? 6.984 16.489 9.102 1.00 9.75 79 PHE A CA 1
ATOM 1302 C C . PHE A 1 80 ? 8.202 16.319 8.174 1.00 8.68 79 PHE A C 1
ATOM 1303 O O . PHE A 1 80 ? 8.527 17.213 7.390 1.00 9.93 79 PHE A O 1
ATOM 1320 N N . ALA A 1 81 ? 8.851 15.168 8.246 1.00 8.80 80 ALA A N 1
ATOM 1321 C CA . ALA A 1 81 ? 9.999 14.898 7.387 1.00 8.99 80 ALA A CA 1
ATOM 1322 C C . ALA A 1 81 ? 9.599 14.904 5.911 1.00 9.20 80 ALA A C 1
ATOM 1323 O O . ALA A 1 81 ? 10.305 15.466 5.062 1.00 10.66 80 ALA A O 1
ATOM 1330 N N . GLN A 1 82 ? 8.472 14.277 5.593 1.00 9.18 81 GLN A N 1
ATOM 1331 C CA . GLN A 1 82 ? 8.013 14.223 4.226 1.00 10.56 81 GLN A CA 1
ATOM 1332 C C . GLN A 1 82 ? 7.775 15.628 3.662 1.00 9.63 81 GLN A C 1
ATOM 1333 O O . GLN A 1 82 ? 8.181 15.944 2.537 1.00 10.51 81 GLN A O 1
ATOM 1347 N N . GLN A 1 83 ? 7.089 16.460 4.425 1.00 9.47 82 GLN A N 1
ATOM 1348 C CA . GLN A 1 83 ? 6.728 17.790 3.961 1.00 9.87 82 GLN A CA 1
ATOM 1349 C C . GLN A 1 83 ? 7.945 18.677 3.789 1.00 9.19 82 GLN A C 1
ATOM 1350 O O . GLN A 1 83 ? 8.024 19.439 2.824 1.00 10.79 82 GLN A O 1
ATOM 1364 N N . ARG A 1 84 ? 8.911 18.569 4.693 1.00 9.26 83 ARG A N 1
ATOM 1365 C CA . ARG A 1 84 ? 10.095 19.409 4.590 1.00 9.68 83 ARG A CA 1
ATOM 1366 C C . ARG A 1 84 ? 11.013 18.978 3.466 1.00 9.40 83 ARG A C 1
ATOM 1367 O O . ARG A 1 84 ? 11.844 19.766 3.046 1.00 12.30 83 ARG A O 1
ATOM 1388 N N . ASN A 1 85 ? 10.875 17.748 2.972 1.00 9.13 84 ASN A N 1
ATOM 1389 C CA . ASN A 1 85 ? 11.706 17.235 1.877 1.00 9.49 84 ASN A CA 1
ATOM 1390 C C . ASN A 1 85 ? 11.095 17.445 0.499 1.00 10.65 84 ASN A C 1
ATOM 1391 O O . ASN A 1 85 ? 11.681 17.068 -0.511 1.00 11.53 84 ASN A O 1
ATOM 1402 N N . LYS A 1 86 ? 9.927 18.055 0.428 1.00 11.69 85 LYS A N 1
ATOM 1403 C CA . LYS A 1 86 ? 9.364 18.395 -0.865 1.00 14.35 85 LYS A CA 1
ATOM 1404 C C . LYS A 1 86 ? 10.206 19.473 -1.561 1.00 13.43 85 LYS A C 1
ATOM 1405 O O . LYS A 1 86 ? 10.601 20.470 -0.955 1.00 19.19 85 LYS A O 1
ATOM 1424 N N . LYS A 1 87 ? 10.506 19.245 -2.837 1.00 14.98 86 LYS A N 1
ATOM 1425 C CA . LYS A 1 87 ? 11.262 20.208 -3.617 1.00 15.57 86 LYS A CA 1
ATOM 1426 C C . LYS A 1 87 ? 10.306 21.059 -4.415 1.00 16.53 86 LYS A C 1
ATOM 1427 O O . LYS A 1 87 ? 9.470 20.558 -5.137 1.00 17.82 86 LYS A O 1
ATOM 1446 N N . SER A 1 88 ? 10.433 22.364 -4.266 1.00 19.50 87 SER A N 1
ATOM 1447 C CA . SER A 1 88 ? 9.630 23.278 -5.043 1.00 23.51 87 SER A CA 1
ATOM 1448 C C . SER A 1 88 ? 10.545 24.017 -5.984 1.00 23.00 87 SER A C 1
ATOM 1449 O O . SER A 1 88 ? 11.726 23.685 -6.118 1.00 23.86 87 SER A O 1
ATOM 1457 N N . SER A 1 89 ? 9.982 25.023 -6.638 1.00 25.35 88 SER A N 1
ATOM 1458 C CA . SER A 1 89 ? 10.720 25.872 -7.554 1.00 31.31 88 SER A CA 1
ATOM 1459 C C . SER A 1 89 ? 11.791 26.709 -6.852 1.00 27.68 88 SER A C 1
ATOM 1460 O O . SER A 1 89 ? 12.750 27.145 -7.485 1.00 30.09 88 SER A O 1
ATOM 1468 N N . PHE A 1 90 ? 11.633 26.931 -5.551 1.00 22.61 89 PHE A N 1
ATOM 1469 C CA . PHE A 1 90 ? 12.559 27.772 -4.807 1.00 19.56 89 PHE A CA 1
ATOM 1470 C C . PHE A 1 90 ? 13.890 27.036 -4.638 1.00 18.23 89 PHE A C 1
ATOM 1471 O O . PHE A 1 90 ? 13.955 25.992 -3.967 1.00 17.39 89 PHE A O 1
ATOM 1488 N N . LYS A 1 91 ? 14.932 27.563 -5.278 1.00 19.13 90 LYS A N 1
ATOM 1489 C CA A LYS A 1 91 ? 16.278 27.035 -5.083 0.43 20.90 90 LYS A CA 1
ATOM 1490 C CA B LYS A 1 91 ? 16.304 27.047 -5.190 0.57 20.83 90 LYS A CA 1
ATOM 1491 C C . LYS A 1 91 ? 17.299 28.144 -4.814 1.00 20.55 90 LYS A C 1
ATOM 1492 O O . LYS A 1 91 ? 17.094 29.315 -5.159 1.00 22.85 90 LYS A O 1
ATOM 1521 N N . ILE A 1 92 ? 18.383 27.747 -4.153 1.00 19.49 91 ILE A N 1
ATOM 1522 C CA . ILE A 1 92 ? 19.522 28.590 -3.831 1.00 22.19 91 ILE A CA 1
ATOM 1523 C C . ILE A 1 92 ? 20.774 27.810 -4.250 1.00 23.76 91 ILE A C 1
ATOM 1524 O O . ILE A 1 92 ? 20.926 26.624 -3.933 1.00 26.22 91 ILE A O 1
ATOM 1540 N N . ASP A 1 93 ? 21.657 28.478 -4.986 1.00 28.56 92 ASP A N 1
ATOM 1541 C CA . ASP A 1 93 ? 22.848 27.840 -5.542 1.00 29.46 92 ASP A CA 1
ATOM 1542 C C . ASP A 1 93 ? 22.499 26.523 -6.242 1.00 27.44 92 ASP A C 1
ATOM 1543 O O . ASP A 1 93 ? 23.219 25.525 -6.129 1.00 29.26 92 ASP A O 1
ATOM 1552 N N . GLY A 1 94 ? 21.378 26.529 -6.954 1.00 28.48 93 GLY A N 1
ATOM 1553 C CA . GLY A 1 94 ? 20.937 25.372 -7.712 1.00 26.16 93 GLY A CA 1
ATOM 1554 C C . GLY A 1 94 ? 20.381 24.221 -6.896 1.00 25.32 93 GLY A C 1
ATOM 1555 O O . GLY A 1 94 ? 20.095 23.161 -7.447 1.00 26.69 93 GLY A O 1
ATOM 1559 N N A GLU A 1 95 ? 20.211 24.440 -5.593 0.56 24.22 94 GLU A N 1
ATOM 1560 N N B GLU A 1 95 ? 20.233 24.415 -5.590 0.44 23.32 94 GLU A N 1
ATOM 1561 C CA A GLU A 1 95 ? 19.733 23.406 -4.685 0.56 24.45 94 GLU A CA 1
ATOM 1562 C CA B GLU A 1 95 ? 19.722 23.364 -4.723 0.44 22.04 94 GLU A CA 1
ATOM 1563 C C A GLU A 1 95 ? 18.365 23.784 -4.111 0.56 18.85 94 GLU A C 1
ATOM 1564 C C B GLU A 1 95 ? 18.373 23.777 -4.141 0.44 19.38 94 GLU A C 1
ATOM 1565 O O A GLU A 1 95 ? 18.167 24.888 -3.591 0.56 15.43 94 GLU A O 1
ATOM 1566 O O B GLU A 1 95 ? 18.201 24.895 -3.651 0.44 19.46 94 GLU A O 1
ATOM 1589 N N . ALA A 1 96 ? 17.415 22.860 -4.194 1.00 17.93 95 ALA A N 1
ATOM 1590 C CA . ALA A 1 96 ? 16.081 23.111 -3.677 1.00 17.09 95 ALA A CA 1
ATOM 1591 C C . ALA A 1 96 ? 16.143 23.486 -2.208 1.00 14.56 95 ALA A C 1
ATOM 1592 O O . ALA A 1 96 ? 16.809 22.840 -1.410 1.00 14.23 95 ALA A O 1
ATOM 1600 N N . VAL A 1 97 ? 15.380 24.508 -1.857 1.00 13.08 96 VAL A N 1
ATOM 1601 C CA . VAL A 1 97 ? 15.335 25.023 -0.500 1.00 11.56 96 VAL A CA 1
ATOM 1602 C C . VAL A 1 97 ? 14.479 24.157 0.427 1.00 10.65 96 VAL A C 1
ATOM 1603 O O . VAL A 1 97 ? 13.323 23.849 0.135 1.00 11.87 96 VAL A O 1
ATOM 1616 N N . ARG A 1 98 ? 15.076 23.799 1.560 1.00 9.71 97 ARG A N 1
ATOM 1617 C CA . ARG A 1 98 ? 14.388 23.237 2.729 1.00 8.70 97 ARG A CA 1
ATOM 1618 C C . ARG A 1 98 ? 14.737 24.130 3.902 1.00 9.05 97 ARG A C 1
ATOM 1619 O O . ARG A 1 98 ? 15.846 24.665 3.932 1.00 10.32 97 ARG A O 1
ATOM 1640 N N . VAL A 1 99 ? 13.811 24.298 4.840 1.00 8.69 98 VAL A N 1
ATOM 1641 C CA . VAL A 1 99 ? 13.993 25.263 5.912 1.00 8.66 98 VAL A CA 1
ATOM 1642 C C . VAL A 1 99 ? 13.627 24.671 7.251 1.00 8.24 98 VAL A C 1
ATOM 1643 O O . VAL A 1 99 ? 12.597 24.041 7.387 1.00 9.17 98 VAL A O 1
ATOM 1656 N N . SER A 1 100 ? 14.440 24.962 8.265 1.00 8.43 99 SER A N 1
ATOM 1657 C CA . SER A 1 100 ? 14.069 24.656 9.645 1.00 8.75 99 SER A CA 1
ATOM 1658 C C . SER A 1 100 ? 14.828 25.575 10.612 1.00 9.46 99 SER A C 1
ATOM 1659 O O . SER A 1 100 ? 15.487 26.536 10.189 1.00 10.00 99 SER A O 1
ATOM 1667 N N . GLU A 1 101 ? 14.707 25.305 11.910 1.00 9.54 100 GLU A N 1
ATOM 1668 C CA . GLU A 1 101 ? 15.261 26.172 12.935 1.00 9.58 100 GLU A CA 1
ATOM 1669 C C . GLU A 1 101 ? 15.381 25.376 14.249 1.00 8.90 100 GLU A C 1
ATOM 1670 O O . GLU A 1 101 ? 15.079 24.171 14.301 1.00 9.34 100 GLU A O 1
ATOM 1682 N N . CYS A 1 102 ? 15.849 26.036 15.300 1.00 9.38 101 CYS A N 1
ATOM 1683 C CA . CYS A 1 102 ? 16.315 25.375 16.518 1.00 9.67 101 CYS A CA 1
ATOM 1684 C C . CYS A 1 102 ? 15.257 24.540 17.223 1.00 9.70 101 CYS A C 1
ATOM 1685 O O . CYS A 1 102 ? 15.575 23.536 17.862 1.00 9.92 101 CYS A O 1
ATOM 1693 N N A SER A 1 103 ? 14.011 24.984 17.147 0.78 9.81 102 SER A N 1
ATOM 1694 N N B SER A 1 103 ? 13.994 24.939 17.082 0.22 11.16 102 SER A N 1
ATOM 1695 C CA A SER A 1 103 ? 12.924 24.277 17.802 0.78 10.65 102 SER A CA 1
ATOM 1696 C CA B SER A 1 103 ? 12.903 24.306 17.822 0.22 11.84 102 SER A CA 1
ATOM 1697 C C A SER A 1 103 ? 12.489 23.016 17.065 0.78 10.74 102 SER A C 1
ATOM 1698 C C B SER A 1 103 ? 12.273 23.090 17.133 0.22 11.02 102 SER A C 1
ATOM 1699 O O A SER A 1 103 ? 12.533 21.940 17.630 0.78 13.19 102 SER A O 1
ATOM 1700 O O B SER A 1 103 ? 11.948 22.112 17.807 0.22 12.76 102 SER A O 1
ATOM 1715 N N . ASN A 1 104 ? 12.071 23.137 15.816 1.00 8.94 103 ASN A N 1
ATOM 1716 C CA . ASN A 1 104 ? 11.342 22.044 15.156 1.00 9.67 103 ASN A CA 1
ATOM 1717 C C . ASN A 1 104 ? 12.215 21.126 14.341 1.00 8.29 103 ASN A C 1
ATOM 1718 O O . ASN A 1 104 ? 11.724 20.081 13.934 1.00 8.87 103 ASN A O 1
ATOM 1730 N N . PHE A 1 105 ? 13.480 21.458 14.074 1.00 7.63 104 PHE A N 1
ATOM 1731 C CA . PHE A 1 105 ? 14.253 20.642 13.152 1.00 7.47 104 PHE A CA 1
ATOM 1732 C C . PHE A 1 105 ? 14.312 19.170 13.603 1.00 6.92 104 PHE A C 1
ATOM 1733 O O . PHE A 1 105 ? 14.229 18.261 12.776 1.00 7.46 104 PHE A O 1
ATOM 1750 N N . ALA A 1 106 ? 14.461 18.935 14.903 1.00 6.94 105 ALA A N 1
ATOM 1751 C CA . ALA A 1 106 ? 14.567 17.591 15.443 1.00 7.74 105 ALA A CA 1
ATOM 1752 C C . ALA A 1 106 ? 13.389 16.707 15.028 1.00 6.81 105 ALA A C 1
ATOM 1753 O O . ALA A 1 106 ? 13.543 15.492 14.963 1.00 7.51 105 ALA A O 1
ATOM 1760 N N . TYR A 1 107 ? 12.228 17.289 14.753 1.00 7.19 106 TYR A N 1
ATOM 1761 C CA . TYR A 1 107 ? 11.052 16.532 14.387 1.00 7.19 106 TYR A CA 1
ATOM 1762 C C . TYR A 1 107 ? 11.297 15.782 13.076 1.00 6.67 106 TYR A C 1
ATOM 1763 O O . TYR A 1 107 ? 10.741 14.710 12.881 1.00 7.65 106 TYR A O 1
ATOM 1781 N N . HIS A 1 108 ? 12.099 16.364 12.182 1.00 7.39 107 HIS A N 1
ATOM 1782 C CA . HIS A 1 108 ? 12.414 15.711 10.913 1.00 6.96 107 HIS A CA 1
ATOM 1783 C C . HIS A 1 108 ? 13.093 14.379 11.184 1.00 6.94 107 HIS A C 1
ATOM 1784 O O . HIS A 1 108 ? 12.708 13.345 10.649 1.00 7.39 107 HIS A O 1
ATOM 1798 N N A SER A 1 109 ? 14.136 14.405 11.996 0.86 6.59 108 SER A N 1
ATOM 1799 N N B SER A 1 109 ? 14.108 14.406 12.040 0.14 6.61 108 SER A N 1
ATOM 1800 C CA A SER A 1 109 ? 14.867 13.173 12.329 0.86 6.74 108 SER A CA 1
ATOM 1801 C CA B SER A 1 109 ? 14.876 13.202 12.340 0.14 6.56 108 SER A CA 1
ATOM 1802 C C A SER A 1 109 ? 14.019 12.189 13.108 0.86 6.95 108 SER A C 1
ATOM 1803 C C B SER A 1 109 ? 14.063 12.187 13.149 0.14 5.84 108 SER A C 1
ATOM 1804 O O A SER A 1 109 ? 14.159 10.978 12.888 0.86 6.92 108 SER A O 1
ATOM 1805 O O B SER A 1 109 ? 14.266 10.983 13.000 0.14 8.50 108 SER A O 1
ATOM 1820 N N . ALA A 1 110 ? 13.143 12.653 13.992 1.00 6.69 109 ALA A N 1
ATOM 1821 C CA . ALA A 1 110 ? 12.220 11.741 14.653 1.00 7.06 109 ALA A CA 1
ATOM 1822 C C . ALA A 1 110 ? 11.404 10.974 13.613 1.00 7.41 109 ALA A C 1
ATOM 1823 O O . ALA A 1 110 ? 11.226 9.759 13.743 1.00 7.65 109 ALA A O 1
ATOM 1831 N N . GLY A 1 111 ? 10.932 11.657 12.566 1.00 7.07 110 GLY A N 1
ATOM 1832 C CA . GLY A 1 111 ? 10.204 10.984 11.501 1.00 7.31 110 GLY A CA 1
ATOM 1833 C C . GLY A 1 111 ? 11.039 9.973 10.755 1.00 7.28 110 GLY A C 1
ATOM 1834 O O . GLY A 1 111 ? 10.588 8.849 10.519 1.00 8.38 110 GLY A O 1
ATOM 1838 N N . VAL A 1 112 ? 12.257 10.350 10.385 1.00 6.97 111 VAL A N 1
ATOM 1839 C CA . VAL A 1 112 ? 13.163 9.430 9.702 1.00 6.98 111 VAL A CA 1
ATOM 1840 C C . VAL A 1 112 ? 13.354 8.150 10.514 1.00 7.64 111 VAL A C 1
ATOM 1841 O O . VAL A 1 112 ? 13.339 7.049 9.972 1.00 8.57 111 VAL A O 1
ATOM 1854 N N . LEU A 1 113 ? 13.570 8.309 11.809 1.00 7.14 112 LEU A N 1
ATOM 1855 C CA . LEU A 1 113 ? 13.851 7.177 12.677 1.00 8.17 112 LEU A CA 1
ATOM 1856 C C . LEU A 1 113 ? 12.618 6.328 12.937 1.00 8.79 112 LEU A C 1
ATOM 1857 O O . LEU A 1 113 ? 12.702 5.106 12.943 1.00 10.11 112 LEU A O 1
ATOM 1873 N N . LEU A 1 114 ? 11.467 6.958 13.136 1.00 8.58 113 LEU A N 1
ATOM 1874 C CA . LEU A 1 114 ? 10.212 6.254 13.359 1.00 9.13 113 LEU A CA 1
ATOM 1875 C C . LEU A 1 114 ? 9.788 5.476 12.121 1.00 9.91 113 LEU A C 1
ATOM 1876 O O . LEU A 1 114 ? 9.011 4.538 12.216 1.00 10.68 113 LEU A O 1
ATOM 1892 N N . ASP A 1 115 ? 10.246 5.898 10.950 1.00 10.20 114 ASP A N 1
ATOM 1893 C CA . ASP A 1 115 ? 9.878 5.269 9.692 1.00 10.58 114 ASP A CA 1
ATOM 1894 C C . ASP A 1 115 ? 10.715 4.035 9.397 1.00 12.18 114 ASP A C 1
ATOM 1895 O O . ASP A 1 115 ? 10.446 3.368 8.423 1.00 14.73 114 ASP A O 1
ATOM 1904 N N . ASP A 1 116 ? 11.724 3.753 10.215 1.00 12.59 115 ASP A N 1
ATOM 1905 C CA . ASP A 1 116 ? 12.649 2.648 9.971 1.00 14.54 115 ASP A CA 1
ATOM 1906 C C . ASP A 1 116 ? 12.267 1.407 10.779 1.00 13.10 115 ASP A C 1
ATOM 1907 O O . ASP A 1 116 ? 12.237 1.431 11.998 1.00 11.58 115 ASP A O 1
ATOM 1916 N N . PRO A 1 117 ? 12.015 0.282 10.101 1.00 17.14 116 PRO A N 1
ATOM 1917 C CA . PRO A 1 117 ? 11.545 -0.896 10.843 1.00 17.99 116 PRO A CA 1
ATOM 1918 C C . PRO A 1 117 ? 12.582 -1.531 11.764 1.00 17.42 116 PRO A C 1
ATOM 1919 O O . PRO A 1 117 ? 12.229 -2.094 12.791 1.00 19.21 116 PRO A O 1
ATOM 1930 N N A GLN A 1 118 ? 13.854 -1.431 11.413 0.39 16.56 117 GLN A N 1
ATOM 1931 N N B GLN A 1 118 ? 13.856 -1.405 11.427 0.61 15.97 117 GLN A N 1
ATOM 1932 C CA A GLN A 1 118 ? 14.885 -1.995 12.273 0.39 16.92 117 GLN A CA 1
ATOM 1933 C CA B GLN A 1 118 ? 14.893 -2.003 12.264 0.61 15.40 117 GLN A CA 1
ATOM 1934 C C A GLN A 1 118 ? 15.045 -1.142 13.521 0.39 14.39 117 GLN A C 1
ATOM 1935 C C B GLN A 1 118 ? 15.180 -1.128 13.486 0.61 12.13 117 GLN A C 1
ATOM 1936 O O A GLN A 1 118 ? 15.262 -1.650 14.613 0.39 13.43 117 GLN A O 1
ATOM 1937 O O B GLN A 1 118 ? 15.612 -1.606 14.522 0.61 12.93 117 GLN A O 1
ATOM 1964 N N . ILE A 1 119 ? 14.915 0.168 13.369 1.00 12.49 118 ILE A N 1
ATOM 1965 C CA . ILE A 1 119 ? 14.957 1.036 14.541 1.00 13.50 118 ILE A CA 1
ATOM 1966 C C . ILE A 1 119 ? 13.808 0.670 15.489 1.00 12.92 118 ILE A C 1
ATOM 1967 O O . ILE A 1 119 ? 14.001 0.628 16.692 1.00 13.62 118 ILE A O 1
ATOM 1984 N N . ARG A 1 120 ? 12.634 0.397 14.934 1.00 13.62 119 ARG A N 1
ATOM 1985 C CA . ARG A 1 120 ? 11.450 0.079 15.758 1.00 17.16 119 ARG A CA 1
ATOM 1986 C C . ARG A 1 120 ? 11.713 -1.030 16.768 1.00 16.27 119 ARG A C 1
ATOM 1987 O O . ARG A 1 120 ? 11.157 -1.035 17.860 1.00 20.37 119 ARG A O 1
ATOM 2008 N N . THR A 1 121 ? 12.507 -2.026 16.392 1.00 14.56 120 THR A N 1
ATOM 2009 C CA . THR A 1 121 ? 12.678 -3.172 17.283 1.00 17.60 120 THR A CA 1
ATOM 2010 C C . THR A 1 121 ? 13.882 -3.067 18.218 1.00 15.59 120 THR A C 1
ATOM 2011 O O . THR A 1 121 ? 14.046 -3.885 19.116 1.00 18.00 120 THR A O 1
ATOM 2022 N N . GLN A 1 122 ? 14.727 -2.071 18.000 1.00 13.07 121 GLN A N 1
ATOM 2023 C CA . GLN A 1 122 ? 15.929 -1.880 18.798 1.00 11.61 121 GLN A CA 1
ATOM 2024 C C . GLN A 1 122 ? 15.854 -0.674 19.743 1.00 11.14 121 GLN A C 1
ATOM 2025 O O . GLN A 1 122 ? 16.418 -0.728 20.842 1.00 12.73 121 GLN A O 1
ATOM 2039 N N . TYR A 1 123 ? 15.166 0.395 19.333 1.00 9.52 122 TYR A N 1
ATOM 2040 C CA . TYR A 1 123 ? 15.112 1.619 20.096 1.00 9.52 122 TYR A CA 1
ATOM 2041 C C . TYR A 1 123 ? 13.693 2.132 20.185 1.00 10.26 122 TYR A C 1
ATOM 2042 O O . TYR A 1 123 ? 12.907 1.954 19.268 1.00 12.74 122 TYR A O 1
ATOM 2060 N N . ASP A 1 124 ? 13.409 2.827 21.281 1.00 9.53 123 ASP A N 1
ATOM 2061 C CA . ASP A 1 124 ? 12.282 3.742 21.349 1.00 10.28 123 ASP A CA 1
ATOM 2062 C C . ASP A 1 124 ? 12.785 5.140 20.966 1.00 9.59 123 ASP A C 1
ATOM 2063 O O . ASP A 1 124 ? 13.987 5.426 21.039 1.00 10.18 123 ASP A O 1
ATOM 2072 N N . VAL A 1 125 ? 11.864 6.010 20.538 1.00 8.88 124 VAL A N 1
ATOM 2073 C CA . VAL A 1 125 ? 12.206 7.359 20.097 1.00 9.09 124 VAL A CA 1
ATOM 2074 C C . VAL A 1 125 ? 11.581 8.336 21.060 1.00 8.35 124 VAL A C 1
ATOM 2075 O O . VAL A 1 125 ? 10.439 8.152 21.486 1.00 10.64 124 VAL A O 1
ATOM 2088 N N . ALA A 1 126 ? 12.319 9.378 21.415 1.00 7.59 125 ALA A N 1
ATOM 2089 C CA . ALA A 1 126 ? 11.767 10.448 22.230 1.00 7.90 125 ALA A CA 1
ATOM 2090 C C . ALA A 1 126 ? 12.154 11.783 21.626 1.00 7.62 125 ALA A C 1
ATOM 2091 O O . ALA A 1 126 ? 13.152 11.889 20.906 1.00 8.07 125 ALA A O 1
ATOM 2098 N N . VAL A 1 127 ? 11.374 12.800 21.925 1.00 7.24 126 VAL A N 1
ATOM 2099 C CA . VAL A 1 127 ? 11.713 14.176 21.540 1.00 7.31 126 VAL A CA 1
ATOM 2100 C C . VAL A 1 127 ? 11.668 15.017 22.795 1.00 7.48 126 VAL A C 1
ATOM 2101 O O . VAL A 1 127 ? 10.697 14.940 23.570 1.00 8.22 126 VAL A O 1
ATOM 2114 N N . ILE A 1 128 ? 12.722 15.768 23.014 1.00 7.77 127 ILE A N 1
ATOM 2115 C CA . ILE A 1 128 ? 12.916 16.528 24.233 1.00 7.94 127 ILE A CA 1
ATOM 2116 C C . ILE A 1 128 ? 13.170 17.995 23.927 1.00 8.44 127 ILE A C 1
ATOM 2117 O O . ILE A 1 128 ? 13.726 18.363 22.892 1.00 9.10 127 ILE A O 1
ATOM 2133 N N . GLY A 1 129 ? 12.732 18.840 24.850 1.00 8.20 128 GLY A N 1
ATOM 2134 C CA . GLY A 1 129 ? 13.133 20.235 24.858 1.00 9.18 128 GLY A CA 1
ATOM 2135 C C . GLY A 1 129 ? 14.369 20.373 25.700 1.00 9.22 128 GLY A C 1
ATOM 2136 O O . GLY A 1 129 ? 14.443 19.898 26.834 1.00 10.91 128 GLY A O 1
ATOM 2140 N N . SER A 1 130 ? 15.364 21.034 25.132 1.00 9.36 129 SER A N 1
ATOM 2141 C CA . SER A 1 130 ? 16.674 21.170 25.744 1.00 9.16 129 SER A CA 1
ATOM 2142 C C . SER A 1 130 ? 17.148 22.624 25.602 1.00 9.89 129 SER A C 1
ATOM 2143 O O . SER A 1 130 ? 16.369 23.501 25.229 1.00 9.59 129 SER A O 1
ATOM 2151 N N . MET A 1 131 ? 18.405 22.898 25.933 1.00 10.11 130 MET A N 1
ATOM 2152 C CA . MET A 1 131 ? 18.931 24.273 25.900 1.00 10.61 130 MET A CA 1
ATOM 2153 C C . MET A 1 131 ? 18.029 25.184 26.725 1.00 12.02 130 MET A C 1
ATOM 2154 O O . MET A 1 131 ? 17.517 26.204 26.266 1.00 12.66 130 MET A O 1
ATOM 2168 N N . HIS A 1 132 ? 17.872 24.786 27.978 1.00 12.26 131 HIS A N 1
ATOM 2169 C CA . HIS A 1 132 ? 17.029 25.502 28.914 1.00 13.74 131 HIS A CA 1
ATOM 2170 C C . HIS A 1 132 ? 17.589 26.856 29.233 1.00 16.27 131 HIS A C 1
ATOM 2171 O O . HIS A 1 132 ? 18.778 26.993 29.483 1.00 18.32 131 HIS A O 1
ATOM 2185 N N . SER A 1 133 ? 16.687 27.835 29.242 1.00 17.86 132 SER A N 1
ATOM 2186 C CA . SER A 1 133 ? 17.007 29.225 29.509 1.00 21.22 132 SER A CA 1
ATOM 2187 C C . SER A 1 133 ? 15.785 29.927 30.065 1.00 23.76 132 SER A C 1
ATOM 2188 O O . SER A 1 133 ? 14.766 30.057 29.389 1.00 26.60 132 SER A O 1
ATOM 2196 N N . ASN A 1 134 ? 15.891 30.390 31.297 1.00 26.44 133 ASN A N 1
ATOM 2197 C CA . ASN A 1 134 ? 14.800 31.131 31.919 1.00 36.99 133 ASN A CA 1
ATOM 2198 C C . ASN A 1 134 ? 13.417 30.510 31.746 1.00 30.93 133 ASN A C 1
ATOM 2199 O O . ASN A 1 134 ? 12.450 31.202 31.419 1.00 31.23 133 ASN A O 1
ATOM 2210 N N . GLY A 1 135 ? 13.318 29.207 31.989 1.00 26.25 134 GLY A N 1
ATOM 2211 C CA . GLY A 1 135 ? 12.030 28.542 31.981 1.00 24.11 134 GLY A CA 1
ATOM 2212 C C . GLY A 1 135 ? 11.593 28.086 30.605 1.00 23.73 134 GLY A C 1
ATOM 2213 O O . GLY A 1 135 ? 10.585 27.375 30.483 1.00 23.47 134 GLY A O 1
ATOM 2217 N N . ARG A 1 136 ? 12.338 28.507 29.581 1.00 20.56 135 ARG A N 1
ATOM 2218 C CA . ARG A 1 136 ? 12.104 28.103 28.200 1.00 18.90 135 ARG A CA 1
ATOM 2219 C C . ARG A 1 136 ? 13.131 27.044 27.797 1.00 18.09 135 ARG A C 1
ATOM 2220 O O . ARG A 1 136 ? 14.247 27.031 28.289 1.00 20.70 135 ARG A O 1
ATOM 2241 N N . TYR A 1 137 ? 12.744 26.173 26.894 1.00 14.38 136 TYR A N 1
ATOM 2242 C CA . TYR A 1 137 ? 13.665 25.214 26.304 1.00 12.76 136 TYR A CA 1
ATOM 2243 C C . TYR A 1 137 ? 13.826 25.591 24.830 1.00 12.26 136 TYR A C 1
ATOM 2244 O O . TYR A 1 137 ? 12.911 25.428 24.029 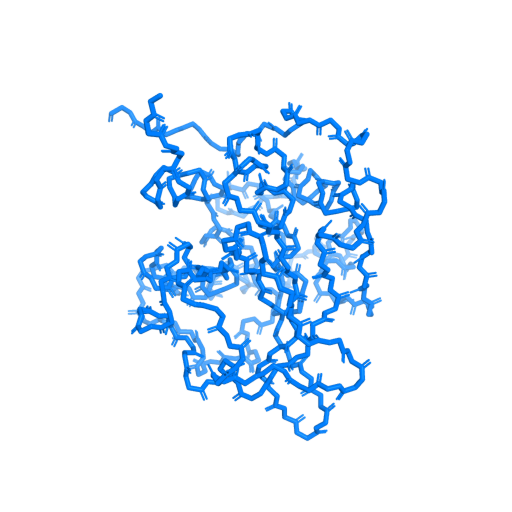1.00 13.98 136 TYR A O 1
ATOM 2262 N N . LEU A 1 138 ? 14.969 26.160 24.480 1.00 11.62 137 LEU A N 1
ATOM 2263 C CA . LEU A 1 138 ? 15.138 26.769 23.164 1.00 12.36 137 LEU A CA 1
ATOM 2264 C C . LEU A 1 138 ? 15.277 25.773 22.020 1.00 11.73 137 LEU A C 1
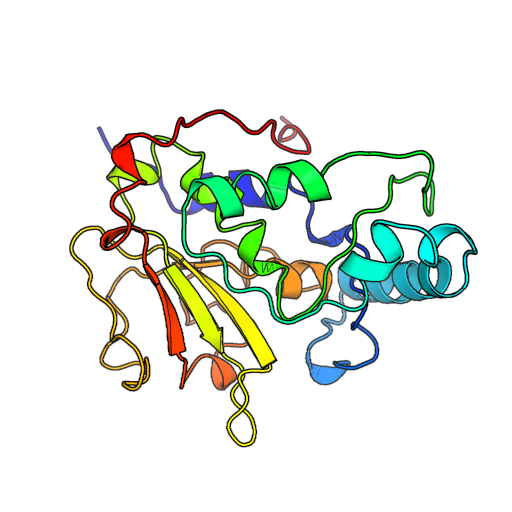ATOM 2265 O O . LEU A 1 138 ? 15.080 26.135 20.869 1.00 13.26 137 LEU A O 1
ATOM 2281 N N . HIS A 1 139 ? 15.662 24.538 22.318 1.00 10.30 138 HIS A N 1
ATOM 2282 C CA . HIS A 1 139 ? 16.157 23.619 21.292 1.00 9.85 138 HIS A CA 1
ATOM 2283 C C . HIS A 1 139 ? 15.618 22.217 21.509 1.00 9.25 138 HIS A C 1
ATOM 2284 O O . HIS A 1 139 ? 15.920 21.592 22.514 1.00 10.68 138 HIS A O 1
ATOM 2298 N N . ASN A 1 140 ? 14.861 21.701 20.556 1.00 8.78 139 ASN A N 1
ATOM 2299 C CA . ASN A 1 140 ? 14.397 20.323 20.668 1.00 8.40 139 ASN A CA 1
ATOM 2300 C C . ASN A 1 140 ? 15.424 19.375 20.070 1.00 7.89 139 ASN A C 1
ATOM 2301 O O . ASN A 1 140 ? 16.144 19.721 19.123 1.00 7.67 139 ASN A O 1
ATOM 2312 N N . ILE A 1 141 ? 15.507 18.199 20.659 1.00 7.72 140 ILE A N 1
ATOM 2313 C CA . ILE A 1 141 ? 16.461 17.161 20.286 1.00 7.78 140 ILE A CA 1
ATOM 2314 C C . ILE A 1 141 ? 15.730 15.837 20.239 1.00 7.63 140 ILE A C 1
ATOM 2315 O O . ILE A 1 141 ? 14.838 15.585 21.046 1.00 8.04 140 ILE A O 1
ATOM 2331 N N . THR A 1 142 ? 16.113 14.965 19.319 1.00 7.06 141 THR A N 1
ATOM 2332 C CA . THR A 1 142 ? 15.566 13.615 19.220 1.00 6.69 141 THR A CA 1
ATOM 2333 C C . THR A 1 142 ? 16.501 12.642 19.895 1.00 6.23 141 THR A C 1
ATOM 2334 O O . THR A 1 142 ? 17.727 12.755 19.766 1.00 7.56 141 THR A O 1
ATOM 2345 N N . LEU A 1 143 ? 15.927 11.675 20.609 1.00 6.77 142 LEU A N 1
ATOM 2346 C CA . LEU A 1 143 ? 16.683 10.614 21.264 1.00 7.01 142 LEU A CA 1
ATOM 2347 C C . LEU A 1 143 ? 16.261 9.249 20.753 1.00 7.44 142 LEU A C 1
ATOM 2348 O O . LEU A 1 143 ? 15.088 9.001 20.483 1.00 7.95 142 LEU A O 1
ATOM 2364 N N . LEU A 1 144 ? 17.247 8.372 20.668 1.00 7.18 143 LEU A N 1
ATOM 2365 C CA . LEU A 1 144 ? 17.042 6.929 20.559 1.00 7.90 143 LEU A CA 1
ATOM 2366 C C . LEU A 1 144 ? 17.390 6.303 21.893 1.00 8.52 143 LEU A C 1
ATOM 2367 O O . LEU A 1 144 ? 18.521 6.428 22.348 1.00 9.07 143 LEU A O 1
ATOM 2383 N N A VAL A 1 145 ? 16.411 5.693 22.558 0.53 8.80 144 VAL A N 1
ATOM 2384 N N B VAL A 1 145 ? 16.433 5.590 22.469 0.47 9.28 144 VAL A N 1
ATOM 2385 C CA A VAL A 1 145 ? 16.666 5.066 23.851 0.53 10.06 144 VAL A CA 1
ATOM 2386 C CA B VAL A 1 145 ? 16.602 5.044 23.795 0.47 12.17 144 VAL A CA 1
ATOM 2387 C C A VAL A 1 145 ? 16.497 3.563 23.713 0.53 10.84 144 VAL A C 1
ATOM 2388 C C B VAL A 1 145 ? 16.450 3.533 23.723 0.47 11.75 144 VAL A C 1
ATOM 2389 O O A VAL A 1 145 ? 15.622 3.099 23.011 0.53 10.81 144 VAL A O 1
ATOM 2390 O O B VAL A 1 145 ? 15.523 3.036 23.094 0.47 10.45 144 VAL A O 1
ATOM 2415 N N . PRO A 1 146 ? 17.360 2.785 24.366 1.00 14.32 145 PRO A N 1
ATOM 2416 C CA . PRO A 1 146 ? 17.210 1.341 24.264 1.00 15.74 145 PRO A CA 1
ATOM 2417 C C . PRO A 1 146 ? 15.837 0.899 24.748 1.00 14.53 145 PRO A C 1
ATOM 2418 O O . PRO A 1 146 ? 15.277 1.454 25.683 1.00 15.89 145 PRO A O 1
ATOM 2429 N N . LYS A 1 147 ? 15.280 -0.089 24.065 1.00 15.05 146 LYS A N 1
ATOM 2430 C CA . LYS A 1 147 ? 13.978 -0.633 24.419 1.00 16.76 146 LYS A CA 1
ATOM 2431 C C . LYS A 1 147 ? 13.885 -0.918 25.900 1.00 16.38 146 LYS A C 1
ATOM 2432 O O . LYS A 1 147 ? 14.772 -1.575 26.448 1.00 17.26 146 LYS A O 1
ATOM 2451 N N . GLY A 1 148 ? 12.792 -0.490 26.533 1.00 19.13 147 GLY A N 1
ATOM 2452 C CA . GLY A 1 148 ? 12.587 -0.752 27.947 1.00 22.06 147 GLY A CA 1
ATOM 2453 C C . GLY A 1 148 ? 12.631 0.535 28.735 1.00 22.90 147 GLY A C 1
ATOM 2454 O O . GLY A 1 148 ? 12.070 0.642 29.824 1.00 26.38 147 GLY A O 1
ATOM 2458 N N . SER A 1 149 ? 13.293 1.531 28.169 1.00 20.87 148 SER A N 1
ATOM 2459 C CA . SER A 1 149 ? 13.468 2.812 28.854 1.00 25.19 148 SER A CA 1
ATOM 2460 C C . SER A 1 149 ? 12.169 3.609 28.998 1.00 23.58 148 SER A C 1
ATOM 2461 O O . SER A 1 149 ? 11.339 3.626 28.097 1.00 25.46 148 SER A O 1
ATOM 2469 N N . ARG A 1 150 ? 12.010 4.284 30.133 1.00 20.39 149 ARG A N 1
ATOM 2470 C CA . ARG A 1 150 ? 10.944 5.263 30.298 1.00 18.49 149 ARG A CA 1
ATOM 2471 C C . ARG A 1 150 ? 11.572 6.520 30.856 1.00 16.36 149 ARG A C 1
ATOM 2472 O O . ARG A 1 150 ? 12.140 6.516 31.956 1.00 18.98 149 ARG A O 1
ATOM 2476 N N . LEU A 1 151 ? 11.485 7.591 30.100 1.00 14.50 150 LEU A N 1
ATOM 2477 C CA . LEU A 1 151 ? 12.067 8.827 30.524 1.00 12.85 150 LEU A CA 1
ATOM 2478 C C . LEU A 1 151 ? 11.074 9.510 31.432 1.00 11.52 150 LEU A C 1
ATOM 2479 O O . LEU A 1 151 ? 9.882 9.212 31.390 1.00 12.39 150 LEU A O 1
ATOM 2495 N N . PRO A 1 152 ? 11.548 10.453 32.235 1.00 11.18 151 PRO A N 1
ATOM 2496 C CA . PRO A 1 152 ? 10.623 11.242 33.048 1.00 11.35 151 PRO A CA 1
ATOM 2497 C C . PRO A 1 152 ? 9.625 11.994 32.196 1.00 11.99 151 PRO A C 1
ATOM 2498 O O . PRO A 1 152 ? 9.969 12.461 31.112 1.00 12.82 151 PRO A O 1
ATOM 2509 N N . GLN A 1 153 ? 8.417 12.152 32.718 1.00 11.73 152 GLN A N 1
ATOM 2510 C CA . GLN A 1 153 ? 7.376 12.934 32.085 1.00 11.49 152 GLN A CA 1
ATOM 2511 C C . GLN A 1 153 ? 7.247 14.301 32.745 1.00 10.98 152 GLN A C 1
ATOM 2512 O O . GLN A 1 153 ? 7.445 14.420 33.965 1.00 11.58 152 GLN A O 1
ATOM 2526 N N . PRO A 1 154 ? 6.871 15.320 31.954 1.00 11.90 153 PRO A N 1
ATOM 2527 C CA . PRO A 1 154 ? 6.680 16.633 32.571 1.00 12.01 153 PRO A CA 1
ATOM 2528 C C . PRO A 1 154 ? 5.661 16.556 33.714 1.00 11.40 153 PRO A C 1
ATOM 2529 O O . PRO A 1 154 ? 4.662 15.856 33.614 1.00 11.20 153 PRO A O 1
ATOM 2540 N N . PRO A 1 155 ? 5.880 17.317 34.788 1.00 11.25 154 PRO A N 1
ATOM 2541 C CA . PRO A 1 155 ? 6.901 18.361 34.939 1.00 12.02 154 PRO A CA 1
ATOM 2542 C C . PRO A 1 155 ? 8.245 17.880 35.488 1.00 12.78 154 PRO A C 1
ATOM 2543 O O . PRO A 1 155 ? 9.080 18.721 35.802 1.00 14.13 154 PRO A O 1
ATOM 2554 N N . GLU A 1 156 ? 8.469 16.579 35.606 1.00 12.11 155 GLU A N 1
ATOM 2555 C CA . GLU A 1 156 ? 9.792 16.118 35.996 1.00 12.06 155 GLU A CA 1
ATOM 2556 C C . GLU A 1 156 ? 10.776 16.414 34.850 1.00 13.83 155 GLU A C 1
ATOM 2557 O O . GLU A 1 156 ? 10.439 16.285 33.676 1.00 14.80 155 GLU A O 1
ATOM 2569 N N . GLN A 1 157 ? 11.991 16.837 35.187 1.00 13.14 156 GLN A N 1
ATOM 2570 C CA . GLN A 1 157 ? 13.013 17.083 34.179 1.00 14.24 156 GLN A CA 1
ATOM 2571 C C . GLN A 1 157 ? 13.868 15.852 33.919 1.00 12.66 156 GLN A C 1
ATOM 2572 O O . GLN A 1 157 ? 14.087 15.000 34.799 1.00 13.41 156 GLN A O 1
ATOM 2586 N N . LEU A 1 158 ? 14.345 15.783 32.684 1.00 12.04 157 LEU A N 1
ATOM 2587 C CA . LEU A 1 158 ? 15.352 14.840 32.279 1.00 11.16 157 LEU A CA 1
ATOM 2588 C C . LEU A 1 158 ? 16.721 15.419 32.639 1.00 11.92 157 LEU A C 1
ATOM 2589 O O . LEU A 1 158 ? 17.069 16.539 32.239 1.00 12.25 157 LEU A O 1
ATOM 2605 N N . THR A 1 159 ? 17.482 14.648 33.408 1.00 12.88 158 THR A N 1
ATOM 2606 C CA . THR A 1 159 ? 18.840 14.981 33.817 1.00 15.02 158 THR A CA 1
ATOM 2607 C C . THR A 1 159 ? 19.723 13.754 33.595 1.00 13.44 158 THR A C 1
ATOM 2608 O O . THR A 1 159 ? 19.223 12.673 33.298 1.00 13.35 158 THR A O 1
ATOM 2619 N N . ALA A 1 160 ? 21.027 13.913 33.779 1.00 13.87 159 ALA A N 1
ATOM 2620 C CA . ALA A 1 160 ? 21.966 12.851 33.470 1.00 14.91 159 ALA A CA 1
ATOM 2621 C C . ALA A 1 160 ? 21.675 11.573 34.248 1.00 15.77 159 ALA A C 1
ATOM 2622 O O . ALA A 1 160 ? 21.874 10.471 33.729 1.00 18.83 159 ALA A O 1
ATOM 2629 N N . GLU A 1 161 ? 21.212 11.696 35.489 1.00 16.67 160 GLU A N 1
ATOM 2630 C CA . GLU A 1 161 ? 21.055 10.498 36.318 1.00 19.03 160 GLU A CA 1
ATOM 2631 C C . GLU A 1 161 ? 19.805 9.691 35.959 1.00 18.59 160 GLU A C 1
ATOM 2632 O O . GLU A 1 161 ? 19.622 8.589 36.468 1.00 20.31 160 GLU A O 1
ATOM 2644 N N . VAL A 1 162 ? 18.957 10.234 35.086 1.00 16.40 161 VAL A N 1
ATOM 2645 C CA . VAL A 1 162 ? 17.812 9.475 34.567 1.00 16.08 161 VAL A CA 1
ATOM 2646 C C . VAL A 1 162 ? 17.876 9.368 33.028 1.00 15.69 161 VAL A C 1
ATOM 2647 O O . VAL A 1 162 ? 16.863 9.194 32.362 1.00 17.63 161 VAL A O 1
ATOM 2660 N N . PHE A 1 163 ? 19.094 9.433 32.481 1.00 15.12 162 PHE A N 1
ATOM 2661 C CA . PHE A 1 163 ? 19.354 9.309 31.033 1.00 14.10 162 PHE A CA 1
ATOM 2662 C C . PHE A 1 163 ? 19.907 7.895 30.782 1.00 13.36 162 PHE A C 1
ATOM 2663 O O . PHE A 1 163 ? 21.009 7.580 31.226 1.00 14.84 162 PHE A O 1
ATOM 2680 N N . PRO A 1 164 ? 19.151 7.030 30.081 1.00 13.72 163 PRO A N 1
ATOM 2681 C CA . PRO A 1 164 ? 19.549 5.620 30.017 1.00 15.27 163 PRO A CA 1
ATOM 2682 C C . PRO A 1 164 ? 20.886 5.368 29.348 1.00 14.97 163 PRO A C 1
ATOM 2683 O O . PRO A 1 164 ? 21.236 6.076 28.397 1.00 14.51 163 PRO A O 1
ATOM 2694 N N . ILE A 1 165 ? 21.582 4.337 29.828 1.00 16.17 164 ILE A N 1
ATOM 2695 C CA . ILE A 1 165 ? 22.768 3.815 29.168 1.00 16.81 164 ILE A CA 1
ATOM 2696 C C . ILE A 1 165 ? 22.395 3.458 27.747 1.00 15.00 164 ILE A C 1
ATOM 2697 O O . ILE A 1 165 ? 21.379 2.814 27.510 1.00 17.34 164 ILE A O 1
ATOM 2713 N N . GLY A 1 166 ? 23.204 3.884 26.791 1.00 14.50 165 GLY A N 1
ATOM 2714 C CA . GLY A 1 166 ? 22.970 3.516 25.412 1.00 12.24 165 GLY A CA 1
ATOM 2715 C C . GLY A 1 166 ? 22.110 4.509 24.644 1.00 10.54 165 GLY A C 1
ATOM 2716 O O . GLY A 1 166 ? 21.847 4.313 23.468 1.00 10.40 165 GLY A O 1
ATOM 2720 N N . THR A 1 167 ? 21.688 5.593 25.277 1.00 9.76 166 THR A N 1
ATOM 2721 C CA . THR A 1 167 ? 20.918 6.611 24.570 1.00 8.96 166 THR A CA 1
ATOM 2722 C C . THR A 1 167 ? 21.784 7.286 23.512 1.00 8.53 166 THR A C 1
ATOM 2723 O O . THR A 1 167 ? 22.941 7.604 23.747 1.00 9.69 166 THR A O 1
ATOM 2734 N N . LEU A 1 168 ? 21.207 7.480 22.332 1.00 7.92 167 LEU A N 1
ATOM 2735 C CA . LEU A 1 168 ? 21.843 8.227 21.253 1.00 8.16 167 LEU A CA 1
ATOM 2736 C C . LEU A 1 168 ? 21.081 9.517 20.954 1.00 7.63 167 LEU A C 1
ATOM 2737 O O . LEU A 1 168 ? 19.857 9.555 20.955 1.00 8.90 167 LEU A O 1
ATOM 2753 N N . ILE A 1 169 ? 21.837 10.580 20.736 1.00 7.11 168 ILE A N 1
ATOM 2754 C CA . ILE A 1 169 ? 21.304 11.900 20.459 1.00 7.27 168 ILE A CA 1
ATOM 2755 C C . ILE A 1 169 ? 21.252 12.122 18.948 1.00 6.90 168 ILE A C 1
ATOM 2756 O O . ILE A 1 169 ? 22.194 11.739 18.225 1.00 7.51 168 ILE A O 1
ATOM 2772 N N . VAL A 1 170 ? 20.217 12.806 18.484 1.00 6.68 169 VAL A N 1
ATOM 2773 C CA . VAL A 1 170 ? 20.017 13.110 17.075 1.00 6.91 169 VAL A CA 1
ATOM 2774 C C . VAL A 1 170 ? 19.576 14.586 16.983 1.00 6.87 169 VAL A C 1
ATOM 2775 O O . VAL A 1 170 ? 18.479 14.948 17.402 1.00 7.51 169 VAL A O 1
ATOM 2788 N N . ASP A 1 171 ? 20.438 15.405 16.392 1.00 6.69 170 ASP A N 1
ATOM 2789 C CA . ASP A 1 171 ? 20.268 16.845 16.377 1.00 6.58 170 ASP A CA 1
ATOM 2790 C C . ASP A 1 171 ? 20.579 17.383 14.976 1.00 6.68 170 ASP A C 1
ATOM 2791 O O . ASP A 1 171 ? 21.703 17.844 14.708 1.00 7.34 170 ASP A O 1
ATOM 2800 N N . PRO A 1 172 ? 19.602 17.343 14.065 1.00 6.48 171 PRO A N 1
ATOM 2801 C CA . PRO A 1 172 ? 19.857 17.842 12.714 1.00 6.85 171 PRO A CA 1
ATOM 2802 C C . PRO A 1 172 ? 20.183 19.338 12.662 1.00 6.71 171 PRO A C 1
ATOM 2803 O O . PRO A 1 172 ? 20.956 19.768 11.807 1.00 7.60 171 PRO A O 1
ATOM 2814 N N . TRP A 1 173 ? 19.626 20.135 13.576 1.00 6.54 172 TRP A N 1
ATOM 2815 C CA . TRP A 1 173 ? 19.977 21.552 13.634 1.00 7.14 172 TRP A CA 1
ATOM 2816 C C . TRP A 1 173 ? 21.466 21.759 13.850 1.00 7.14 172 TRP A C 1
ATOM 2817 O O . TRP A 1 173 ? 22.056 22.639 13.217 1.00 7.78 172 TRP A O 1
ATOM 2838 N N . ALA A 1 174 ? 22.090 20.937 14.701 1.00 7.34 173 ALA A N 1
ATOM 2839 C CA . ALA A 1 174 ? 23.533 21.054 14.895 1.00 7.75 173 ALA A CA 1
ATOM 2840 C C . ALA A 1 174 ? 24.267 20.871 13.564 1.00 7.13 173 ALA A C 1
ATOM 2841 O O . ALA A 1 174 ? 25.292 21.509 13.335 1.00 8.00 173 ALA A O 1
ATOM 2848 N N . VAL A 1 175 ? 23.780 19.967 12.705 1.00 7.72 174 VAL A N 1
ATOM 2849 C CA . VAL A 1 175 ? 24.395 19.713 11.401 1.00 7.54 174 VAL A CA 1
ATOM 2850 C C . VAL A 1 175 ? 24.133 20.888 10.444 1.00 7.36 174 VAL A C 1
ATOM 2851 O O . VAL A 1 175 ? 25.028 21.325 9.719 1.00 8.43 174 VAL A O 1
ATOM 2864 N N . GLY A 1 176 ? 22.922 21.433 10.476 1.00 7.79 175 GLY A N 1
ATOM 2865 C CA . GLY A 1 176 ? 22.627 22.674 9.771 1.00 8.42 175 GLY A CA 1
ATOM 2866 C C . GLY A 1 176 ? 23.537 23.818 10.179 1.00 8.12 175 GLY A C 1
ATOM 2867 O O . GLY A 1 176 ? 23.929 24.659 9.360 1.00 9.93 175 GLY A O 1
ATOM 2871 N N . MET A 1 177 ? 23.927 23.827 11.444 1.00 8.42 176 MET A N 1
ATOM 2872 C CA . MET A 1 177 ? 24.804 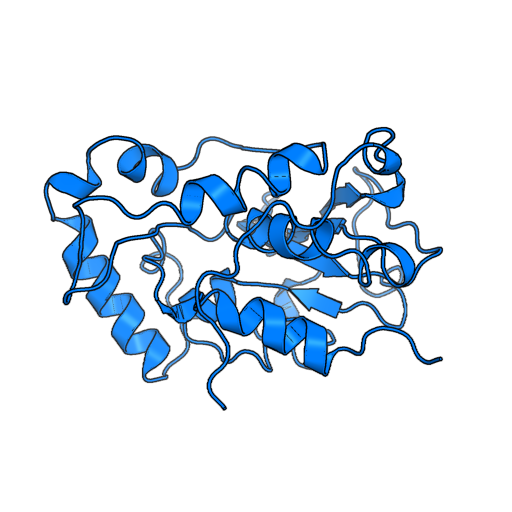24.818 12.065 1.00 8.35 176 MET A CA 1
ATOM 2873 C C . MET A 1 177 ? 26.287 24.444 11.921 1.00 8.69 176 MET A C 1
ATOM 2874 O O . MET A 1 177 ? 27.135 25.077 12.554 1.00 10.69 176 MET A O 1
ATOM 2888 N N . GLY A 1 178 ? 26.603 23.495 11.047 1.00 8.29 177 GLY A N 1
ATOM 2889 C CA . GLY A 1 178 ? 27.970 23.252 10.646 1.00 9.07 177 GLY A CA 1
ATOM 2890 C C . GLY A 1 178 ? 28.700 22.151 11.384 1.00 8.76 177 GLY A C 1
ATOM 2891 O O . GLY A 1 178 ? 29.831 21.857 11.015 1.00 9.84 177 GLY A O 1
ATOM 2895 N N . HIS A 1 179 ? 28.083 21.525 12.378 1.00 8.48 178 HIS A N 1
ATOM 2896 C CA . HIS A 1 179 ? 28.737 20.451 13.110 1.00 8.75 178 HIS A CA 1
ATOM 2897 C C . HIS A 1 179 ? 28.672 19.149 12.320 1.00 9.39 178 HIS A C 1
ATOM 2898 O O . HIS A 1 179 ? 27.714 18.900 11.606 1.00 9.16 178 HIS A O 1
ATOM 2912 N N . PRO A 1 180 ? 29.700 18.309 12.437 1.00 9.30 179 PRO A N 1
ATOM 2913 C CA . PRO A 1 180 ? 29.697 17.060 11.680 1.00 9.85 179 PRO A CA 1
ATOM 2914 C C . PRO A 1 180 ? 28.744 16.008 12.251 1.00 9.18 179 PRO A C 1
ATOM 2915 O O . PRO A 1 180 ? 28.330 16.084 13.414 1.00 9.21 179 PRO A O 1
ATOM 2926 N N . PRO A 1 181 ? 28.412 14.992 11.446 1.00 8.54 180 PRO A N 1
ATOM 2927 C CA . PRO A 1 181 ? 27.537 13.922 11.939 1.00 9.04 180 PRO A CA 1
ATOM 2928 C C . PRO A 1 181 ? 28.028 13.304 13.240 1.00 8.11 180 PRO A C 1
ATOM 2929 O O . PRO A 1 181 ? 27.211 12.866 14.063 1.00 8.15 180 PRO A O 1
ATOM 2940 N N . GLU A 1 182 ? 29.336 13.220 13.410 1.00 8.17 181 GLU A N 1
ATOM 2941 C CA . GLU A 1 182 ? 29.901 12.564 14.584 1.00 8.77 181 GLU A CA 1
ATOM 2942 C C . GLU A 1 182 ? 29.662 13.350 15.874 1.00 8.41 181 GLU A C 1
ATOM 2943 O O . GLU A 1 182 ? 29.935 12.855 16.959 1.00 9.41 181 GLU A O 1
ATOM 2955 N N A GLN A 1 183 ? 29.177 14.581 15.759 0.47 8.42 182 GLN A N 1
ATOM 2956 N N B GLN A 1 183 ? 29.184 14.583 15.741 0.53 8.42 182 GLN A N 1
ATOM 2957 C CA A GLN A 1 183 ? 28.790 15.356 16.933 0.47 9.28 182 GLN A CA 1
ATOM 2958 C CA B GLN A 1 183 ? 28.800 15.399 16.887 0.53 9.28 182 GLN A CA 1
ATOM 2959 C C A GLN A 1 183 ? 27.296 15.610 17.009 0.47 8.09 182 GLN A C 1
ATOM 2960 C C B GLN A 1 183 ? 27.300 15.598 17.015 0.53 8.09 182 GLN A C 1
ATOM 2961 O O A GLN A 1 183 ? 26.863 16.410 17.828 0.47 8.37 182 GLN A O 1
ATOM 2962 O O B GLN A 1 183 ? 26.868 16.359 17.872 0.53 8.37 182 GLN A O 1
ATOM 2989 N N . ALA A 1 184 ? 26.497 14.920 16.191 1.00 7.82 183 ALA A N 1
ATOM 2990 C CA . ALA A 1 184 ? 25.078 15.270 16.117 1.00 7.12 183 ALA A CA 1
ATOM 2991 C C . ALA A 1 184 ? 24.131 14.170 15.696 1.00 7.47 183 ALA A C 1
ATOM 2992 O O . ALA A 1 184 ? 22.963 14.249 16.051 1.00 8.71 183 ALA A O 1
ATOM 2999 N N . LEU A 1 185 ? 24.556 13.209 14.895 1.00 7.46 184 LEU A N 1
ATOM 3000 C CA . LEU A 1 185 ? 23.630 12.248 14.282 1.00 7.85 184 LEU A CA 1
ATOM 3001 C C . LEU A 1 185 ? 23.864 10.842 14.850 1.00 7.70 184 LEU A C 1
ATOM 3002 O O . LEU A 1 185 ? 24.694 10.073 14.344 1.00 8.05 184 LEU A O 1
ATOM 3018 N N . ALA A 1 186 ? 23.082 10.507 15.881 1.00 8.22 185 ALA A N 1
ATOM 3019 C CA . ALA A 1 186 ? 23.058 9.206 16.535 1.00 9.00 185 ALA A CA 1
ATOM 3020 C C . ALA A 1 186 ? 24.370 8.933 17.258 1.00 9.08 185 ALA A C 1
ATOM 3021 O O . ALA A 1 186 ? 25.089 7.974 16.951 1.00 10.37 185 ALA A O 1
ATOM 3028 N N . ILE A 1 187 ? 24.674 9.800 18.224 1.00 8.60 186 ILE A N 1
ATOM 3029 C CA . ILE A 1 187 ? 25.917 9.729 18.972 1.00 8.88 186 ILE A CA 1
ATOM 3030 C C . ILE A 1 187 ? 25.662 9.832 20.474 1.00 8.43 186 ILE A C 1
ATOM 3031 O O . ILE A 1 187 ? 24.656 10.381 20.917 1.00 8.80 186 ILE A O 1
ATOM 3047 N N . PRO A 1 188 ? 26.567 9.283 21.278 1.00 8.95 187 PRO A N 1
ATOM 3048 C CA . PRO A 1 188 ? 26.437 9.432 22.728 1.00 9.60 187 PRO A CA 1
ATOM 3049 C C . PRO A 1 188 ? 26.694 10.848 23.199 1.00 9.61 187 PRO A C 1
ATOM 3050 O O . PRO A 1 188 ? 27.342 11.643 22.512 1.00 10.14 187 PRO A O 1
ATOM 3061 N N . LYS A 1 189 ? 26.221 11.171 24.402 1.00 10.44 188 LYS A N 1
ATOM 3062 C CA . LYS A 1 189 ? 26.337 12.528 24.912 1.00 11.05 188 LYS A CA 1
ATOM 3063 C C . LYS A 1 189 ? 27.760 13.051 24.963 1.00 10.46 188 LYS A C 1
ATOM 3064 O O . LYS A 1 189 ? 27.973 14.229 24.747 1.00 11.25 188 LYS A O 1
ATOM 3083 N N . GLU A 1 190 ? 28.738 12.182 25.180 1.00 11.68 189 GLU A N 1
ATOM 3084 C CA . GLU A 1 190 ? 30.123 12.639 25.232 1.00 12.89 189 GLU A CA 1
ATOM 3085 C C . GLU A 1 190 ? 30.619 13.232 23.923 1.00 12.88 189 GLU A C 1
ATOM 3086 O O . GLU A 1 190 ? 31.578 14.018 23.935 1.00 15.47 189 GLU A O 1
ATOM 3098 N N A GLN A 1 191 ? 30.023 12.756 22.811 0.52 12.26 190 GLN A N 1
ATOM 3099 N N B GLN A 1 191 ? 29.978 12.929 22.813 0.48 10.30 190 GLN A N 1
ATOM 3100 C CA A GLN A 1 191 ? 30.309 13.183 21.425 0.52 10.30 190 GLN A CA 1
ATOM 3101 C CA B GLN A 1 191 ? 30.438 13.475 21.554 0.48 10.36 190 GLN A CA 1
ATOM 3102 C C A GLN A 1 191 ? 29.474 14.409 20.991 0.52 9.61 190 GLN A C 1
ATOM 3103 C C B GLN A 1 191 ? 29.472 14.466 20.984 0.48 8.97 190 GLN A C 1
ATOM 3104 O O A GLN A 1 191 ? 29.784 15.012 19.964 0.52 10.65 190 GLN A O 1
ATOM 3105 O O B GLN A 1 191 ? 29.664 14.942 19.868 0.48 9.25 190 GLN A O 1
ATOM 3132 N N . PHE A 1 192 ? 28.438 14.795 21.744 1.00 9.08 191 PHE A N 1
ATOM 3133 C CA . PHE A 1 192 ? 27.440 15.744 21.248 1.00 8.73 191 PHE A CA 1
ATOM 3134 C C . PHE A 1 192 ? 27.932 17.188 21.295 1.00 8.47 191 PHE A C 1
ATOM 3135 O O . PHE A 1 192 ? 28.437 17.638 22.311 1.00 10.11 191 PHE A O 1
ATOM 3153 N N . ALA A 1 193 ? 27.725 17.904 20.197 1.00 8.83 192 ALA A N 1
ATOM 3154 C CA . ALA A 1 193 ? 28.158 19.292 20.047 1.00 9.84 192 ALA A CA 1
ATOM 3155 C C . ALA A 1 193 ? 27.715 20.189 21.186 1.00 9.51 192 ALA A C 1
ATOM 3156 O O . ALA A 1 193 ? 28.453 21.083 21.554 1.00 11.35 192 ALA A O 1
ATOM 3163 N N . TYR A 1 194 ? 26.491 20.008 21.671 1.00 8.74 193 TYR A N 1
ATOM 3164 C CA . TYR A 1 194 ? 25.921 20.921 22.673 1.00 9.44 193 TYR A CA 1
ATOM 3165 C C . TYR A 1 194 ? 25.711 20.194 23.999 1.00 9.70 193 TYR A C 1
ATOM 3166 O O . TYR A 1 194 ? 24.716 20.394 24.701 1.00 10.31 193 TYR A O 1
ATOM 3184 N N . ASN A 1 195 ? 26.664 19.354 24.363 1.00 9.90 194 ASN A N 1
ATOM 3185 C CA . ASN A 1 195 ? 26.464 18.502 25.525 1.00 10.92 194 ASN A CA 1
ATOM 3186 C C . ASN A 1 195 ? 26.444 19.224 26.864 1.00 11.03 194 ASN A C 1
ATOM 3187 O O . ASN A 1 195 ? 25.939 18.650 27.820 1.00 14.75 194 ASN A O 1
ATOM 3198 N N . ARG A 1 196 ? 26.940 20.453 26.985 1.00 10.01 195 ARG A N 1
ATOM 3199 C CA . ARG A 1 196 ? 26.811 21.180 28.242 1.00 11.24 195 ARG A CA 1
ATOM 3200 C C . ARG A 1 196 ? 25.465 21.883 28.419 1.00 12.26 195 ARG A C 1
ATOM 3201 O O . ARG A 1 196 ? 25.182 22.394 29.499 1.00 15.60 195 ARG A O 1
ATOM 3222 N N . SER A 1 197 ? 24.657 21.924 27.367 1.00 10.74 196 SER A N 1
ATOM 3223 C CA . SER A 1 197 ? 23.319 22.483 27.456 1.00 10.95 196 SER A CA 1
ATOM 3224 C C . SER A 1 197 ? 22.247 21.414 27.311 1.00 9.59 196 SER A C 1
ATOM 3225 O O . SER A 1 197 ? 21.067 21.736 27.284 1.00 10.33 196 SER A O 1
ATOM 3233 N N . LEU A 1 198 ? 22.655 20.149 27.229 1.00 9.81 197 LEU A N 1
ATOM 3234 C CA . LEU A 1 198 ? 21.711 19.042 27.042 1.00 10.01 197 LEU A CA 1
ATOM 3235 C C . LEU A 1 198 ? 20.714 18.955 28.190 1.00 10.25 197 LEU A C 1
ATOM 3236 O O . LEU A 1 198 ? 19.511 18.867 27.974 1.00 11.06 197 LEU A O 1
ATOM 3252 N N . PHE A 1 199 ? 21.226 19.006 29.410 1.00 10.81 198 PHE A N 1
ATOM 3253 C CA . PHE A 1 199 ? 20.404 18.913 30.623 1.00 11.26 198 PHE A CA 1
ATOM 3254 C C . PHE A 1 199 ? 20.388 20.260 31.344 1.00 12.26 198 PHE A C 1
ATOM 3255 O O . PHE A 1 199 ? 21.397 20.979 31.328 1.00 14.07 198 PHE A O 1
ATOM 3272 N N . PRO A 1 200 ? 19.270 20.606 32.011 1.00 13.05 199 PRO A N 1
ATOM 3273 C CA . PRO A 1 200 ? 18.031 19.828 32.127 1.00 13.06 199 PRO A CA 1
ATOM 3274 C C . PRO A 1 200 ? 17.193 19.919 30.861 1.00 11.29 199 PRO A C 1
ATOM 3275 O O . PRO A 1 200 ? 17.281 20.881 30.084 1.00 11.70 199 PRO A O 1
ATOM 3286 N N . ALA A 1 201 ? 16.360 18.905 30.669 1.00 11.14 200 ALA A N 1
ATOM 3287 C CA . ALA A 1 201 ? 15.497 18.819 29.504 1.00 10.96 200 ALA A CA 1
ATOM 3288 C C . ALA A 1 201 ? 14.102 18.409 29.927 1.00 10.65 200 ALA A C 1
ATOM 3289 O O . ALA A 1 201 ? 13.895 17.980 31.066 1.00 11.42 200 ALA A O 1
ATOM 3296 N N . THR A 1 202 ? 13.147 18.546 29.024 1.00 10.64 201 THR A N 1
ATOM 3297 C CA . THR A 1 202 ? 11.788 18.121 29.244 1.00 10.19 201 THR A CA 1
ATOM 3298 C C . THR A 1 202 ? 11.393 17.157 28.128 1.00 9.55 201 THR A C 1
ATOM 3299 O O . THR A 1 202 ? 11.711 17.369 26.972 1.00 10.74 201 THR A O 1
ATOM 3310 N N . VAL A 1 203 ? 10.670 16.110 28.463 1.00 9.39 202 VAL A N 1
ATOM 3311 C CA . VAL A 1 203 ? 10.374 15.080 27.482 1.00 9.23 202 VAL A CA 1
ATOM 3312 C C . VAL A 1 203 ? 8.984 15.256 26.920 1.00 9.26 202 VAL A C 1
ATOM 3313 O O . VAL A 1 203 ? 7.992 14.953 27.596 1.00 11.17 202 VAL A O 1
ATOM 3326 N N . ASN A 1 204 ? 8.893 15.732 25.684 1.00 8.70 203 ASN A N 1
ATOM 3327 C CA . ASN A 1 204 ? 7.615 16.081 25.091 1.00 10.42 203 ASN A CA 1
ATOM 3328 C C . ASN A 1 204 ? 6.931 14.952 24.343 1.00 10.05 203 ASN A C 1
ATOM 3329 O O . ASN A 1 204 ? 5.733 15.003 24.133 1.00 12.75 203 ASN A O 1
ATOM 3340 N N . TYR A 1 205 ? 7.685 13.947 23.930 1.00 8.39 204 TYR A N 1
ATOM 3341 C CA . TYR A 1 205 ? 7.119 12.807 23.219 1.00 8.07 204 TYR A CA 1
ATOM 3342 C C . TYR A 1 205 ? 7.948 11.580 23.525 1.00 7.94 204 TYR A C 1
ATOM 3343 O O . TYR A 1 205 ? 9.176 11.642 23.491 1.00 7.99 204 TYR A O 1
ATOM 3361 N N . GLN A 1 206 ? 7.265 10.470 23.783 1.00 8.29 205 GLN A N 1
ATOM 3362 C CA . GLN A 1 206 ? 7.889 9.150 23.899 1.00 8.36 205 GLN A CA 1
ATOM 3363 C C . GLN A 1 206 ? 7.098 8.166 23.056 1.00 8.75 205 GLN A C 1
ATOM 3364 O O . GLN A 1 206 ? 5.917 7.909 23.329 1.00 8.93 205 GLN A O 1
ATOM 3378 N N . SER A 1 207 ? 7.723 7.572 22.043 1.00 8.41 206 SER A N 1
ATOM 3379 C CA . SER A 1 207 ? 7.030 6.590 21.217 1.00 8.34 206 SER A CA 1
ATOM 3380 C C . SER A 1 207 ? 6.545 5.408 22.046 1.00 8.78 206 SER A C 1
ATOM 3381 O O . SER A 1 207 ? 5.546 4.779 21.706 1.00 9.49 206 SER A O 1
ATOM 3389 N N . ALA A 1 208 ? 7.242 5.109 23.138 1.00 9.36 207 ALA A N 1
ATOM 3390 C CA . ALA A 1 208 ? 6.847 4.034 24.041 1.00 11.68 207 ALA A CA 1
ATOM 3391 C C . ALA A 1 208 ? 5.477 4.263 24.678 1.00 11.73 207 ALA A C 1
ATOM 3392 O O . ALA A 1 208 ? 4.870 3.313 25.165 1.00 14.61 207 ALA A O 1
ATOM 3399 N N . LEU A 1 209 ? 5.012 5.509 24.719 1.00 10.04 208 LEU A N 1
ATOM 3400 C CA . LEU A 1 209 ? 3.719 5.889 25.283 1.00 10.57 208 LEU A CA 1
ATOM 3401 C C . LEU A 1 209 ? 2.678 6.189 24.212 1.00 11.42 208 LEU A C 1
ATOM 3402 O O . LEU A 1 209 ? 1.559 6.550 24.545 1.00 13.28 208 LEU A O 1
ATOM 3418 N N . ASP A 1 210 ? 3.015 6.019 22.947 1.00 9.94 209 ASP A N 1
ATOM 3419 C CA . ASP A 1 210 ? 2.168 6.400 21.830 1.00 9.93 209 ASP A CA 1
ATOM 3420 C C . ASP A 1 210 ? 1.376 5.179 21.353 1.00 9.51 209 ASP A C 1
ATOM 3421 O O . ASP A 1 210 ? 1.928 4.277 20.716 1.00 10.22 209 ASP A O 1
ATOM 3430 N N . GLU A 1 211 ? 0.078 5.146 21.638 1.00 9.38 210 GLU A N 1
ATOM 3431 C CA . GLU A 1 211 ? -0.744 4.001 21.266 1.00 10.17 210 GLU A CA 1
ATOM 3432 C C . GLU A 1 211 ? -0.895 3.813 19.762 1.00 10.56 210 GLU A C 1
ATOM 3433 O O . GLU A 1 211 ? -1.231 2.722 19.319 1.00 14.36 210 GLU A O 1
ATOM 3445 N N . SER A 1 212 ? -0.614 4.859 18.988 1.00 9.48 211 SER A N 1
ATOM 3446 C CA . SER A 1 212 ? -0.708 4.814 17.538 1.00 9.40 211 SER A CA 1
ATOM 3447 C C . SER A 1 212 ? 0.535 4.254 16.882 1.00 9.71 211 SER A C 1
ATOM 3448 O O . SER A 1 212 ? 0.538 4.057 15.667 1.00 10.43 211 SER A O 1
ATOM 3456 N N . LEU A 1 213 ? 1.591 4.008 17.648 1.00 10.28 212 LEU A N 1
ATOM 3457 C CA . LEU A 1 213 ? 2.865 3.642 17.027 1.00 10.83 212 LEU A CA 1
ATOM 3458 C C . LEU A 1 213 ? 2.758 2.357 16.205 1.00 10.94 212 LEU A C 1
ATOM 3459 O O . LEU A 1 213 ? 3.238 2.262 15.073 1.00 10.44 212 LEU A O 1
ATOM 3475 N N . THR A 1 214 ? 2.141 1.337 16.775 1.00 11.69 213 THR A N 1
ATOM 3476 C CA . THR A 1 214 ? 2.145 0.024 16.137 1.00 13.31 213 THR A CA 1
ATOM 3477 C C . THR A 1 214 ? 1.436 0.018 14.781 1.00 13.61 213 THR A C 1
ATOM 3478 O O . THR A 1 214 ? 1.807 -0.741 13.881 1.00 16.98 213 THR A O 1
ATOM 3489 N N . SER A 1 215 ? 0.418 0.862 14.642 1.00 11.13 214 SER A N 1
ATOM 3490 C CA . SER A 1 215 ? -0.313 0.964 13.385 1.00 12.63 214 SER A CA 1
ATOM 3491 C C . SER A 1 215 ? 0.305 1.978 12.420 1.00 12.31 214 SER A C 1
ATOM 3492 O O . SER A 1 215 ? -0.255 2.245 11.357 1.00 15.19 214 SER A O 1
ATOM 3500 N N . THR A 1 216 ? 1.450 2.538 12.779 1.00 11.75 215 THR A N 1
ATOM 3501 C CA . THR A 1 216 ? 2.133 3.493 11.922 1.00 11.88 215 THR A CA 1
ATOM 3502 C C . THR A 1 216 ? 3.076 2.713 11.011 1.00 11.18 215 THR A C 1
ATOM 3503 O O . THR A 1 216 ? 4.029 2.093 11.457 1.00 11.57 215 THR A O 1
ATOM 3514 N N . ARG A 1 217 ? 2.798 2.783 9.723 1.00 13.18 216 ARG A N 1
ATOM 3515 C CA . ARG A 1 217 ? 3.577 2.128 8.691 1.00 15.06 216 ARG A CA 1
ATOM 3516 C C . ARG A 1 217 ? 5.031 2.584 8.680 1.00 13.81 216 ARG A C 1
ATOM 3517 O O . ARG A 1 217 ? 5.329 3.751 8.921 1.00 13.46 216 ARG A O 1
ATOM 3538 N N . THR A 1 218 ? 5.940 1.667 8.388 1.00 13.94 217 THR A N 1
ATOM 3539 C CA . THR A 1 218 ? 7.324 2.019 8.134 1.00 13.69 217 THR A CA 1
ATOM 3540 C C . THR A 1 218 ? 7.595 2.086 6.626 1.00 13.67 217 THR A C 1
ATOM 3541 O O . THR A 1 218 ? 6.794 1.613 5.818 1.00 15.59 217 THR A O 1
ATOM 3552 N N . GLY A 1 219 ? 8.725 2.658 6.230 1.00 13.58 218 GLY A N 1
ATOM 3553 C CA . GLY A 1 219 ? 9.059 2.744 4.813 1.00 13.69 218 GLY A CA 1
ATOM 3554 C C . GLY A 1 219 ? 8.229 3.759 4.038 1.00 13.08 218 GLY A C 1
ATOM 3555 O O . GLY A 1 219 ? 8.143 3.695 2.810 1.00 15.20 218 GLY A O 1
ATOM 3559 N N . GLN A 1 220 ? 7.599 4.689 4.751 1.00 11.56 219 GLN A N 1
ATOM 3560 C CA . GLN A 1 220 ? 6.850 5.753 4.103 1.00 11.26 219 GLN A CA 1
ATOM 3561 C C . GLN A 1 220 ? 7.741 6.785 3.433 1.00 11.93 219 GLN A C 1
ATOM 3562 O O . GLN A 1 220 ? 7.311 7.456 2.486 1.00 13.58 219 GLN A O 1
ATOM 3576 N N . LEU A 1 221 ? 8.964 6.952 3.933 1.00 11.46 220 LEU A N 1
ATOM 3577 C CA . LEU A 1 221 ? 9.822 8.033 3.461 1.00 11.73 220 LEU A CA 1
ATOM 3578 C C . LEU A 1 221 ? 10.823 7.548 2.417 1.00 13.76 220 LEU A C 1
ATOM 3579 O O . LEU A 1 221 ? 11.334 6.425 2.461 1.00 16.23 220 LEU A O 1
ATOM 3595 N N . THR A 1 222 ? 11.125 8.417 1.467 1.00 13.34 221 THR A N 1
ATOM 3596 C CA . THR A 1 222 ? 12.239 8.205 0.570 1.00 14.25 221 THR A CA 1
ATOM 3597 C C . THR A 1 222 ? 13.429 8.985 1.129 1.00 11.84 221 THR A C 1
ATOM 3598 O O . THR A 1 222 ? 13.324 10.185 1.347 1.00 12.78 221 THR A O 1
ATOM 3609 N N . PRO A 1 223 ? 14.566 8.319 1.381 1.00 11.62 222 PRO A N 1
ATOM 3610 C CA . PRO A 1 223 ? 15.745 9.093 1.792 1.00 11.54 222 PRO A CA 1
ATOM 3611 C C . PRO A 1 223 ? 16.027 10.221 0.813 1.00 10.39 222 PRO A C 1
ATOM 3612 O O . PRO A 1 223 ? 15.856 10.045 -0.386 1.00 11.88 222 PRO A O 1
ATOM 3623 N N . TYR A 1 224 ? 16.448 11.371 1.316 1.00 9.49 223 TYR A N 1
ATOM 3624 C CA . TYR A 1 224 ? 16.573 12.535 0.451 1.00 9.38 223 TYR A CA 1
ATOM 3625 C C . TYR A 1 224 ? 17.611 12.326 -0.649 1.00 9.78 223 TYR A C 1
ATOM 3626 O O . TYR A 1 224 ? 17.464 12.835 -1.759 1.00 10.61 223 TYR A O 1
ATOM 3644 N N . THR A 1 225 ? 18.670 11.602 -0.321 1.00 9.73 224 THR A N 1
ATOM 3645 C CA . THR A 1 225 ? 19.694 11.174 -1.273 1.00 10.79 224 THR A CA 1
ATOM 3646 C C . THR A 1 225 ? 20.048 9.715 -1.005 1.00 11.77 224 THR A C 1
ATOM 3647 O O . THR A 1 225 ? 19.809 9.171 0.092 1.00 12.40 224 THR A O 1
ATOM 3658 N N . GLY A 1 226 ? 20.645 9.079 -1.998 1.00 13.28 225 GLY A N 1
ATOM 3659 C CA . GLY A 1 226 ? 21.133 7.737 -1.831 1.00 13.03 225 GLY A CA 1
ATOM 3660 C C . GLY A 1 226 ? 22.606 7.775 -1.506 1.00 13.14 225 GLY A C 1
ATOM 3661 O O . GLY A 1 226 ? 23.366 8.508 -2.134 1.00 15.01 225 GLY A O 1
ATOM 3665 N N . THR A 1 227 ? 23.029 6.960 -0.546 1.00 13.64 226 THR A N 1
ATOM 3666 C CA . THR A 1 227 ? 24.423 6.944 -0.139 1.00 14.16 226 THR A CA 1
ATOM 3667 C C . THR A 1 227 ? 25.312 6.612 -1.337 1.00 14.66 226 THR A C 1
ATOM 3668 O O . THR A 1 227 ? 25.040 5.650 -2.066 1.00 15.62 226 THR A O 1
ATOM 3679 N N . PRO A 1 228 ? 26.394 7.379 -1.534 1.00 15.45 227 PRO A N 1
ATOM 3680 C CA . PRO A 1 228 ? 27.329 7.047 -2.621 1.00 17.51 227 PRO A CA 1
ATOM 3681 C C . PRO A 1 228 ? 28.031 5.718 -2.402 1.00 18.61 227 PRO A C 1
ATOM 3682 O O . PRO A 1 228 ? 28.251 5.336 -1.259 1.00 21.12 227 PRO A O 1
ATOM 3693 N N . SER A 1 229 ? 28.440 5.043 -3.476 1.00 22.18 228 SER A N 1
ATOM 3694 C CA . SER A 1 229 ? 29.119 3.756 -3.336 1.00 29.46 228 SER A CA 1
ATOM 3695 C C . SER A 1 229 ? 30.571 3.971 -2.917 1.00 35.31 228 SER A C 1
ATOM 3696 O O . SER A 1 229 ? 31.046 5.109 -2.841 1.00 34.32 228 SER A O 1
#

B-factor: mean 17.31, std 9.63, range [5.35, 120.49]

InterPro domains:
  IPR041234 RavJ-like, C-terminal domain [PF18493] (257-372)
  IPR055059 RavJ, peptidase domain [PF22469] (7-207)

GO terms:
  GO:0005515 protein binding (F, IPI)
  GO:0141032 symbiont-mediated perturbation of host actin cytoskeleton via actin filament reorganization (P, EXP)

Nearest PDB structures (foldseek):
  4rxv-assembly1_A  TM=1.004E+00  e=5.745E-49  Legionella pneumophila subsp. pneumophila str. Philadelphia 1
  4xa9-assembly6_f  TM=9.876E-01  e=5.395E-44  Legionella pneumophila subsp. pneumophila str. Philadelphia 1
  4g59-assembly1_A  TM=3.865E-01  e=8.141E+00  Mus musculus

Radius of gyration: 16.64 Å; Cα contacts (8 Å, |Δi|>4): 448; chains: 1; bounding box: 34×50×44 Å

Foldseek 3Di:
DDFDDLVVQLVLVVLQVLLPAQALCLVVCVVLFDPAPSQVVNVVQNVVLVPDPCCCPPPNVCQNPDDDDFDAALVVLLVVLVVQLDFDPDDDPNHGYGYHYFACPQSNSSSSQLQDPSLVVFWKKWKKQWLDDPNHRRGIKMKTHGPPADADAPPDWGDPVRHDDQMFIAHSVSSNSPDDSQQHRGHDLVSHSPSVTGPGMHIRYINVPHPCSVVDHHPPDDRSHDDDD

Solvent-accessible surface area: 11076 Å² total; per-residue (Å²): 130,182,48,18,36,64,116,90,1,28,52,35,0,69,29,1,54,2,35,87,0,0,0,16,22,9,62,114,23,90,145,7,61,15,169,37,106,73,0,96,39,0,20,105,23,53,118,109,10,20,112,52,86,75,9,159,51,103,56,13,40,104,27,26,78,50,164,156,66,59,6,143,27,0,46,79,1,0,109,12,1,65,80,30,28,114,140,59,98,4,126,13,104,68,82,27,5,5,0,3,10,3,38,13,0,1,8,0,0,0,0,2,2,3,8,27,76,104,3,42,109,66,21,12,4,1,2,0,1,1,21,74,38,113,61,135,62,50,2,20,1,0,0,0,5,39,100,77,22,89,7,14,110,72,138,103,70,0,36,56,145,62,25,34,172,43,6,13,0,0,0,0,0,0,5,0,0,2,28,51,30,88,74,0,2,5,2,48,75,124,88,6,28,21,36,218,37,0,47,43,0,19,5,71,10,16,3,56,112,22,178,45,26,130,103,11,188,46,61,54,22,113,46,46,56,62,79,118,164

Sequence (229 aa):
GMMAIAPQQIQERLKQEQYQKFVVADIGNNFPHCLAQTPEGIASGQRYQKYSTNSLSRTPPFSQWGAPQLLTPKSAQEYIKKFAQQRNKKSSFKKIDGEEAVRVSECSSNFAYHSSAGVLLDDPQQIRTQYDVAVIGSMHSNGRYLHNITLLVVPKGSRLPQPPEQLTAEVFPIGTLIVDPWAVGMGHPPEQQALAIPKEQQFAYNRSLFPATVNYQSALDESLTSTRTGQLTPYTGTPS